Protein AF-A0ABD0ZBN2-F1 (afdb_monomer_lite)

Secondary structure (DSSP, 8-state):
-HHHHHHHHHHHHHHHHHHHHHHHHHHHHHHHHHHHHHHHHHHHHHHHHHHHHHHHHHHHHHHHHHHHHHHHHHHHHHHHHHHHHHHHHHHHHHHHHHHHHHSS---HHHHHHIIIIIHHHHHHHHHHTPPPP--GGGS-PPP--GGG-------TTTSS-----SS---------------PPPPPPPP------------------------

Radius of gyration: 44.16 Å; chains: 1; bounding box: 78×54×154 Å

Organism: NCBI:txid228776

InterPro domains:
  IPR012436 Protein of unknown function DUF1633 [PF07794] (14-168)

Structure (mmCIF, N/CA/C/O backbone):
data_AF-A0ABD0ZBN2-F1
#
_entry.id   AF-A0ABD0ZBN2-F1
#
loop_
_atom_site.group_PDB
_atom_site.id
_atom_site.type_symbol
_atom_site.label_atom_id
_atom_site.label_alt_id
_atom_site.label_comp_id
_atom_site.label_asym_id
_atom_site.label_entity_id
_atom_site.label_seq_id
_atom_site.pdbx_PDB_ins_code
_atom_site.Cartn_x
_atom_site.Cartn_y
_atom_site.Cartn_z
_atom_site.occupancy
_atom_site.B_iso_or_equiv
_atom_site.auth_seq_id
_atom_site.auth_comp_id
_atom_site.auth_asym_id
_atom_site.auth_atom_id
_atom_site.pdbx_PDB_model_num
ATOM 1 N N . MET A 1 1 ? 42.851 -1.253 -84.405 1.00 60.88 1 MET A N 1
ATOM 2 C CA . MET A 1 1 ? 43.355 -0.480 -83.240 1.00 60.88 1 MET A CA 1
ATOM 3 C C . MET A 1 1 ? 42.311 0.414 -82.547 1.00 60.88 1 MET A C 1
ATOM 5 O O . MET A 1 1 ? 42.467 0.644 -81.357 1.00 60.88 1 MET A O 1
ATOM 9 N N . GLY A 1 2 ? 41.266 0.934 -83.216 1.00 80.88 2 GLY A N 1
ATOM 10 C CA . GLY A 1 2 ? 40.330 1.906 -82.604 1.00 80.88 2 GLY A CA 1
ATOM 11 C C . GLY A 1 2 ? 39.151 1.345 -81.785 1.00 80.88 2 GLY A C 1
ATOM 12 O O . GLY A 1 2 ? 38.586 2.073 -80.976 1.00 80.88 2 GLY A O 1
ATOM 13 N N . ILE A 1 3 ? 38.769 0.077 -81.977 1.00 85.25 3 ILE A N 1
ATOM 14 C CA . ILE A 1 3 ? 37.626 -0.545 -81.274 1.00 85.25 3 ILE A CA 1
ATOM 15 C C . ILE A 1 3 ? 38.037 -1.011 -79.870 1.00 85.25 3 ILE A C 1
ATOM 17 O O . ILE A 1 3 ? 37.414 -0.607 -78.895 1.00 85.25 3 ILE A O 1
ATOM 21 N N . LEU A 1 4 ? 39.158 -1.737 -79.751 1.00 86.88 4 LEU A N 1
ATOM 22 C CA . LEU A 1 4 ? 39.712 -2.144 -78.450 1.00 86.88 4 LEU A CA 1
ATOM 23 C C . LEU A 1 4 ? 39.987 -0.955 -77.515 1.00 86.88 4 LEU A C 1
ATOM 25 O O . LEU A 1 4 ? 39.821 -1.072 -76.306 1.00 86.88 4 LEU A O 1
ATOM 29 N N . LYS A 1 5 ? 40.411 0.197 -78.056 1.00 88.00 5 LYS A N 1
ATOM 30 C CA . LYS A 1 5 ? 40.665 1.403 -77.251 1.00 88.00 5 LYS A CA 1
ATOM 31 C C . LYS A 1 5 ? 39.387 1.971 -76.628 1.00 88.00 5 LYS A C 1
ATOM 33 O O . LYS A 1 5 ? 39.438 2.403 -75.485 1.00 88.00 5 LYS A O 1
ATOM 38 N N . ARG A 1 6 ? 38.267 1.946 -77.362 1.00 89.12 6 ARG A N 1
ATOM 39 C CA . ARG A 1 6 ? 36.956 2.393 -76.864 1.00 89.12 6 ARG A CA 1
ATOM 40 C C . ARG A 1 6 ? 36.408 1.441 -75.807 1.00 89.12 6 ARG A C 1
ATOM 42 O O . ARG A 1 6 ? 36.158 1.880 -74.699 1.00 89.12 6 ARG A O 1
ATOM 49 N N . GLN A 1 7 ? 36.400 0.138 -76.088 1.00 90.25 7 GLN A N 1
ATOM 50 C CA . GLN A 1 7 ? 35.973 -0.875 -75.112 1.00 90.25 7 GLN A CA 1
ATOM 51 C C . GLN A 1 7 ? 36.781 -0.817 -73.810 1.00 90.25 7 GLN A C 1
ATOM 53 O O . GLN A 1 7 ? 36.226 -0.938 -72.723 1.00 90.25 7 GLN A O 1
ATOM 58 N N . LYS A 1 8 ? 38.098 -0.592 -73.903 1.00 92.56 8 LYS A N 1
ATOM 59 C CA . LYS A 1 8 ? 38.939 -0.404 -72.719 1.00 92.56 8 LYS A CA 1
ATOM 60 C C . LYS A 1 8 ? 38.535 0.841 -71.925 1.00 92.56 8 LYS A C 1
ATOM 62 O O . LYS A 1 8 ? 38.530 0.763 -70.705 1.00 92.56 8 LYS A O 1
ATOM 67 N N . ALA A 1 9 ? 38.219 1.947 -72.604 1.00 91.31 9 ALA A N 1
ATOM 68 C CA . ALA A 1 9 ? 37.789 3.194 -71.974 1.00 91.31 9 ALA A CA 1
ATOM 69 C C . ALA A 1 9 ? 36.444 3.028 -71.246 1.00 91.31 9 ALA A C 1
ATOM 71 O O . ALA A 1 9 ? 36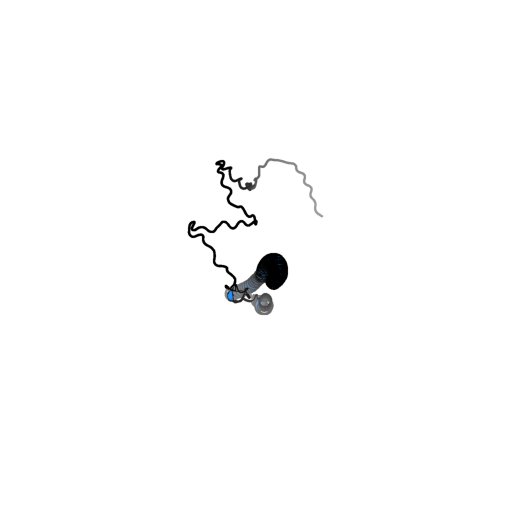.339 3.424 -70.084 1.00 91.31 9 ALA A O 1
ATOM 72 N N . ASP A 1 10 ? 35.479 2.369 -71.890 1.00 92.69 10 ASP A N 1
ATOM 73 C CA . ASP A 1 10 ? 34.151 2.094 -71.333 1.00 92.69 10 ASP A CA 1
ATOM 74 C C . ASP A 1 10 ? 34.250 1.224 -70.070 1.00 92.69 10 ASP A C 1
ATOM 76 O O . ASP A 1 10 ? 33.737 1.600 -69.018 1.00 92.69 10 ASP A O 1
ATOM 80 N N . LEU A 1 11 ? 35.024 0.131 -70.123 1.00 92.75 11 LEU A N 1
ATOM 81 C CA . LEU A 1 11 ? 35.277 -0.729 -68.960 1.00 92.75 11 LEU A CA 1
ATOM 82 C C . LEU A 1 11 ? 35.959 0.022 -67.807 1.00 92.75 11 LEU A C 1
ATOM 84 O O . LEU A 1 11 ? 35.661 -0.233 -66.642 1.00 92.75 11 LEU A O 1
ATOM 88 N N . THR A 1 12 ? 36.875 0.954 -68.093 1.00 93.62 12 THR A N 1
ATOM 89 C CA . THR A 1 12 ? 37.464 1.795 -67.036 1.00 93.62 12 THR A CA 1
ATOM 90 C C . THR A 1 12 ? 36.458 2.754 -66.411 1.00 93.62 12 THR A C 1
ATOM 92 O O . THR A 1 12 ? 36.512 2.940 -65.198 1.00 93.62 12 THR A O 1
ATOM 95 N N . MET A 1 13 ? 35.553 3.349 -67.193 1.00 93.56 13 MET A N 1
ATOM 96 C CA . MET A 1 13 ? 34.507 4.219 -66.644 1.00 93.56 13 MET A CA 1
ATOM 97 C C . MET A 1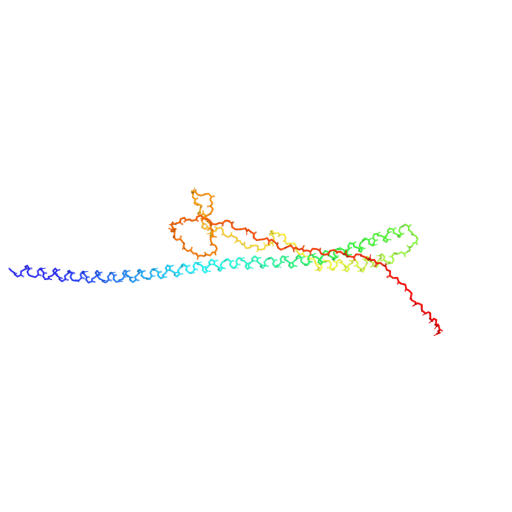 13 ? 33.511 3.432 -65.794 1.00 93.56 13 MET A C 1
ATOM 99 O O . MET A 1 13 ? 33.192 3.852 -64.684 1.00 93.56 13 MET A O 1
ATOM 103 N N . GLU A 1 14 ? 33.067 2.270 -66.270 1.00 94.19 14 GLU A N 1
ATOM 104 C CA . GLU A 1 14 ? 32.157 1.398 -65.525 1.00 94.19 14 GLU A CA 1
ATOM 105 C C . GLU A 1 14 ? 32.794 0.920 -64.215 1.00 94.19 14 GLU A C 1
ATOM 107 O O . GLU A 1 14 ? 32.181 0.994 -63.147 1.00 94.19 14 GLU A O 1
ATOM 112 N N . ARG A 1 15 ? 34.076 0.539 -64.262 1.00 94.56 15 ARG A N 1
ATOM 113 C CA . ARG A 1 15 ? 34.848 0.219 -63.063 1.00 94.56 15 ARG A CA 1
ATOM 114 C C . ARG A 1 15 ? 34.876 1.395 -62.083 1.00 94.56 15 ARG A C 1
ATOM 116 O O . ARG A 1 15 ? 34.562 1.192 -60.916 1.00 94.56 15 ARG A O 1
ATOM 123 N N . GLN A 1 16 ? 35.189 2.610 -62.531 1.00 94.75 16 GLN A N 1
ATOM 124 C CA . GLN A 1 16 ? 35.222 3.797 -61.662 1.00 94.75 16 GLN A CA 1
ATOM 125 C C . GLN A 1 16 ? 33.860 4.104 -61.028 1.00 94.75 16 GLN A C 1
ATOM 127 O O . GLN A 1 16 ? 33.797 4.443 -59.846 1.00 94.75 16 GLN A O 1
ATOM 132 N N . LEU A 1 17 ? 32.774 3.956 -61.789 1.00 95.62 17 LEU A N 1
ATOM 133 C CA . LEU A 1 17 ? 31.416 4.155 -61.290 1.00 95.62 17 LEU A CA 1
ATOM 134 C C . LEU A 1 17 ? 31.057 3.111 -60.224 1.00 95.62 17 LEU A C 1
ATOM 136 O O . LEU A 1 17 ? 30.564 3.465 -59.153 1.00 95.62 17 LEU A O 1
ATOM 140 N N . SER A 1 18 ? 31.353 1.836 -60.487 1.00 93.94 18 SER A N 1
ATOM 141 C CA . SER A 1 18 ? 31.102 0.750 -59.533 1.00 93.94 18 SER A CA 1
ATOM 142 C C . SER A 1 18 ? 31.938 0.901 -58.256 1.00 93.94 18 SER A C 1
ATOM 144 O O . SER A 1 18 ? 31.411 0.757 -57.156 1.00 93.94 18 SER A O 1
ATOM 146 N N . GLU A 1 19 ? 33.210 1.294 -58.374 1.00 95.19 19 GLU A N 1
ATOM 147 C CA . GLU A 1 19 ? 34.080 1.607 -57.237 1.00 95.19 19 GLU A CA 1
ATOM 148 C C . GLU A 1 19 ? 33.546 2.797 -56.424 1.00 95.19 19 GLU A C 1
ATOM 150 O O . GLU A 1 19 ? 33.610 2.778 -55.195 1.00 95.19 19 GLU A O 1
ATOM 155 N N . GLY A 1 20 ? 32.990 3.818 -57.086 1.00 95.81 20 GLY A N 1
ATOM 156 C CA . GLY A 1 20 ? 32.317 4.939 -56.429 1.00 95.81 20 GLY A CA 1
ATOM 157 C C . GLY A 1 20 ? 31.099 4.489 -55.622 1.00 95.81 20 GLY A C 1
ATOM 158 O O . GLY A 1 20 ? 30.989 4.825 -54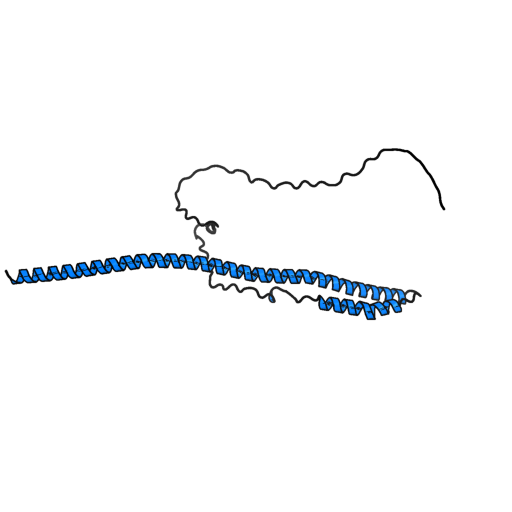.443 1.00 95.81 20 GLY A O 1
ATOM 159 N N . ARG A 1 21 ? 30.240 3.651 -56.215 1.00 95.88 21 ARG A N 1
ATOM 160 C CA . ARG A 1 21 ? 29.056 3.107 -55.535 1.00 95.88 21 ARG A CA 1
ATOM 161 C C . ARG A 1 21 ? 29.421 2.214 -54.350 1.00 95.88 21 ARG A C 1
ATOM 163 O O . ARG A 1 21 ? 28.778 2.287 -53.309 1.00 95.88 21 ARG A O 1
ATOM 170 N N . VAL A 1 22 ? 30.473 1.403 -54.475 1.00 96.81 22 VAL A N 1
ATOM 171 C CA . VAL A 1 22 ? 30.985 0.587 -53.363 1.00 96.81 22 VAL A CA 1
ATOM 172 C C . VAL A 1 22 ? 31.494 1.471 -52.224 1.00 96.81 22 VAL A C 1
ATOM 174 O O . VAL A 1 22 ? 31.206 1.184 -51.067 1.00 96.81 22 VAL A O 1
ATOM 177 N N . LYS A 1 23 ? 32.210 2.564 -52.520 1.00 96.62 23 LYS A N 1
ATOM 178 C CA . LYS A 1 23 ? 32.665 3.513 -51.488 1.00 96.62 23 LYS A CA 1
ATOM 179 C C . LYS A 1 23 ? 31.498 4.171 -50.752 1.00 96.62 23 LYS A C 1
ATOM 181 O O . LYS A 1 23 ? 31.563 4.280 -49.533 1.00 96.62 23 LYS A O 1
ATOM 186 N N . GLU A 1 24 ? 30.451 4.561 -51.475 1.00 97.31 24 GLU A N 1
ATOM 187 C CA . GLU A 1 24 ? 29.232 5.151 -50.905 1.00 97.31 24 GLU A CA 1
ATOM 188 C C . GLU A 1 24 ? 28.497 4.166 -49.979 1.00 97.31 24 GLU A C 1
ATOM 190 O O . GLU A 1 24 ? 28.197 4.493 -48.832 1.00 97.31 24 GLU A O 1
ATOM 195 N N . LEU A 1 25 ? 28.293 2.923 -50.430 1.00 97.44 25 LEU A N 1
ATOM 196 C CA . LEU A 1 25 ? 27.683 1.878 -49.603 1.00 97.44 25 LEU A CA 1
ATOM 197 C C . LEU A 1 25 ? 28.533 1.562 -48.366 1.00 97.44 25 LEU A C 1
ATOM 199 O O . LEU A 1 25 ? 27.996 1.344 -47.287 1.00 97.44 25 LEU A O 1
ATOM 203 N N . LEU A 1 26 ? 29.865 1.572 -48.487 1.00 96.94 26 LEU A N 1
ATOM 204 C CA . LEU A 1 26 ? 30.755 1.381 -47.341 1.00 96.94 26 LEU A CA 1
ATOM 205 C C . LEU A 1 26 ? 30.660 2.528 -46.326 1.00 96.94 26 LEU A C 1
ATOM 207 O O . LEU A 1 26 ? 30.769 2.266 -45.129 1.00 96.94 26 LEU A O 1
ATOM 211 N N . SER A 1 27 ? 30.469 3.779 -46.765 1.00 97.12 27 SER A N 1
ATOM 212 C CA . SER A 1 27 ? 30.194 4.883 -45.835 1.00 97.12 27 SER A CA 1
ATOM 213 C C . SER A 1 27 ? 28.844 4.720 -45.145 1.00 97.12 27 SER A C 1
ATOM 215 O O . SER A 1 27 ? 28.787 4.839 -43.926 1.00 97.12 27 SER A O 1
ATOM 217 N N . GLU A 1 28 ? 27.794 4.361 -45.885 1.00 97.81 28 GLU A N 1
ATOM 218 C CA . GLU A 1 28 ? 26.456 4.161 -45.322 1.00 97.81 28 GLU A CA 1
ATOM 219 C C . GLU A 1 28 ? 26.435 3.018 -44.299 1.00 97.81 28 GLU A C 1
ATOM 221 O O . GLU A 1 28 ? 25.903 3.174 -43.203 1.00 97.81 28 GLU A O 1
ATOM 226 N N . VAL A 1 29 ? 27.095 1.893 -44.599 1.00 98.00 29 VAL A N 1
ATOM 227 C CA . VAL A 1 29 ? 27.237 0.776 -43.653 1.00 98.00 29 VAL A CA 1
ATOM 228 C C . VAL A 1 29 ? 27.949 1.223 -42.378 1.00 98.00 29 VAL A C 1
ATOM 230 O O . VAL A 1 29 ? 27.499 0.879 -41.292 1.00 98.00 29 VAL A O 1
ATOM 233 N N . ARG A 1 30 ? 29.024 2.019 -42.474 1.00 97.38 30 ARG A N 1
ATOM 234 C CA . ARG A 1 30 ? 29.711 2.542 -41.279 1.00 97.38 30 ARG A CA 1
ATOM 235 C C . ARG A 1 30 ? 28.813 3.455 -40.454 1.00 97.38 30 ARG A C 1
ATOM 237 O O . ARG A 1 30 ? 28.804 3.336 -39.235 1.00 97.38 30 ARG A O 1
ATOM 244 N N . GLU A 1 31 ? 28.060 4.343 -41.097 1.00 97.81 31 GLU A N 1
ATOM 245 C CA . GLU A 1 31 ? 27.113 5.214 -40.397 1.00 97.81 31 GLU A CA 1
ATOM 246 C C . GLU A 1 31 ? 26.008 4.416 -39.701 1.00 97.81 31 GLU A C 1
ATOM 248 O O . GLU A 1 31 ? 25.651 4.719 -38.565 1.00 97.81 31 GLU A O 1
ATOM 253 N N . LEU A 1 32 ? 25.476 3.382 -40.359 1.00 97.75 32 LEU A N 1
ATOM 254 C CA . LEU A 1 32 ? 24.472 2.499 -39.770 1.00 97.75 32 LEU A CA 1
ATOM 255 C C . LEU A 1 32 ? 25.032 1.676 -38.610 1.00 97.75 32 LEU A C 1
ATOM 257 O O . LEU A 1 32 ? 24.326 1.498 -37.625 1.00 97.75 32 LEU A O 1
ATOM 261 N N . MET A 1 33 ? 26.282 1.214 -38.698 1.00 96.81 33 MET A N 1
ATOM 262 C CA . MET A 1 33 ? 26.947 0.529 -37.585 1.00 96.81 33 MET A CA 1
ATOM 263 C C . MET A 1 33 ? 27.039 1.440 -36.359 1.00 96.81 33 MET A C 1
ATOM 265 O O . MET A 1 33 ? 26.595 1.044 -35.290 1.00 96.81 33 MET A O 1
ATOM 269 N N . ILE A 1 34 ? 27.503 2.683 -36.532 1.00 97.44 34 ILE A N 1
ATOM 270 C CA . ILE A 1 34 ? 27.591 3.657 -35.432 1.00 97.44 34 ILE A CA 1
ATOM 271 C C . ILE A 1 34 ? 26.209 3.912 -34.815 1.00 97.44 34 ILE A C 1
ATOM 273 O O . ILE A 1 34 ? 26.055 3.854 -33.600 1.00 97.44 34 ILE A O 1
ATOM 277 N N . LYS A 1 35 ? 25.182 4.135 -35.646 1.00 97.44 35 LYS A N 1
ATOM 278 C CA . LYS A 1 35 ? 23.807 4.343 -35.161 1.00 97.44 35 LYS A CA 1
ATOM 279 C C . LYS A 1 35 ? 23.249 3.122 -34.435 1.00 97.44 35 LYS A C 1
ATOM 281 O O . LYS A 1 35 ? 22.479 3.282 -33.494 1.00 97.44 35 LYS A O 1
ATOM 286 N N . ASN A 1 36 ? 23.581 1.912 -34.887 1.00 97.19 36 ASN A N 1
ATOM 287 C CA . ASN A 1 36 ? 23.140 0.698 -34.212 1.00 97.19 36 ASN A CA 1
ATOM 288 C C . ASN A 1 36 ? 23.798 0.569 -32.834 1.00 97.19 36 ASN A C 1
ATOM 290 O O . ASN A 1 36 ? 23.096 0.305 -31.864 1.00 97.19 36 ASN A O 1
ATOM 294 N N . ASP A 1 37 ? 25.101 0.838 -32.732 1.00 96.56 37 ASP A N 1
ATOM 295 C CA . ASP A 1 37 ? 25.822 0.816 -31.455 1.00 96.56 37 ASP A CA 1
ATOM 296 C C . ASP A 1 37 ? 25.236 1.842 -30.463 1.00 96.56 37 ASP A C 1
ATOM 298 O O . ASP A 1 37 ? 25.020 1.534 -29.288 1.00 96.56 37 ASP A O 1
ATOM 302 N N . GLU A 1 38 ? 24.905 3.049 -30.940 1.00 96.44 38 GLU A N 1
ATOM 303 C CA . GLU A 1 38 ? 24.218 4.079 -30.148 1.00 96.44 38 GLU A CA 1
ATOM 304 C C . GLU A 1 38 ? 22.832 3.611 -29.673 1.00 96.44 38 GLU A C 1
ATOM 306 O O . GLU A 1 38 ? 22.508 3.725 -28.490 1.00 96.44 38 GLU A O 1
ATOM 311 N N . LEU A 1 39 ? 22.022 3.028 -30.565 1.00 96.81 39 LEU A N 1
ATOM 312 C CA . LEU A 1 39 ? 20.691 2.516 -30.225 1.00 96.81 39 LEU A CA 1
ATOM 313 C C . LEU A 1 39 ? 20.739 1.348 -29.234 1.00 96.81 39 LEU A C 1
ATOM 315 O O . LEU A 1 39 ? 19.880 1.251 -28.355 1.00 96.81 39 LEU A O 1
ATOM 319 N N . GLU A 1 40 ? 21.717 0.454 -29.363 1.00 95.38 40 GLU A N 1
ATOM 320 C CA . GLU A 1 40 ? 21.919 -0.650 -28.426 1.00 95.38 40 GLU A CA 1
ATOM 321 C C . GLU A 1 40 ? 22.305 -0.132 -27.034 1.00 95.38 40 GLU A C 1
ATOM 323 O O . GLU A 1 40 ? 21.748 -0.596 -26.030 1.00 95.38 40 GLU A O 1
ATOM 328 N N . ALA A 1 41 ? 23.177 0.879 -26.963 1.00 94.44 41 ALA A N 1
ATOM 329 C CA . ALA A 1 41 ? 23.532 1.539 -25.711 1.00 94.44 41 ALA A CA 1
ATOM 330 C C . ALA A 1 41 ? 22.318 2.233 -25.064 1.00 94.44 41 ALA A C 1
ATOM 332 O O . ALA A 1 41 ? 22.039 2.022 -23.878 1.00 94.44 41 ALA A O 1
ATOM 333 N N . ASP A 1 42 ? 21.544 2.993 -25.842 1.00 95.31 42 ASP A N 1
ATOM 334 C CA . ASP A 1 42 ? 20.337 3.677 -25.369 1.00 95.31 42 ASP A CA 1
ATOM 335 C C . ASP A 1 42 ? 19.280 2.691 -24.868 1.00 95.31 42 ASP A C 1
ATOM 337 O O . ASP A 1 42 ? 18.681 2.887 -23.803 1.00 95.31 42 ASP A O 1
ATOM 341 N N . LYS A 1 43 ? 19.078 1.587 -25.595 1.00 95.75 43 LYS A N 1
ATOM 342 C CA . LYS A 1 43 ? 18.173 0.512 -25.186 1.00 95.75 43 LYS A CA 1
ATOM 343 C C . LYS A 1 43 ? 18.607 -0.093 -23.853 1.00 95.75 43 LYS A C 1
ATOM 345 O O . LYS A 1 43 ? 17.771 -0.238 -22.961 1.00 95.75 43 LYS A O 1
ATOM 350 N N . ALA A 1 44 ? 19.892 -0.397 -23.679 1.00 92.31 44 ALA A N 1
ATOM 351 C CA . ALA A 1 44 ? 20.406 -0.946 -22.426 1.00 92.31 44 ALA A CA 1
ATOM 352 C C . ALA A 1 44 ? 20.187 0.016 -21.242 1.00 92.31 44 ALA A C 1
ATOM 354 O O . ALA A 1 44 ? 19.794 -0.405 -20.149 1.00 92.31 44 ALA A O 1
ATOM 355 N N . VAL A 1 45 ? 20.383 1.322 -21.450 1.00 94.69 45 VAL A N 1
ATOM 356 C CA . VAL A 1 45 ? 20.109 2.350 -20.432 1.00 94.69 45 VAL A CA 1
ATOM 357 C C . VAL A 1 45 ? 18.614 2.427 -20.112 1.00 94.69 45 VAL A C 1
ATOM 359 O O . VAL A 1 45 ? 18.236 2.462 -18.934 1.00 94.69 45 VAL A O 1
ATOM 362 N N . ALA A 1 46 ? 17.757 2.425 -21.133 1.00 94.38 46 ALA A N 1
ATOM 363 C CA . ALA A 1 46 ? 16.308 2.456 -20.970 1.00 94.38 46 ALA A CA 1
ATOM 364 C C . ALA A 1 46 ? 15.794 1.227 -20.204 1.00 94.38 46 ALA A C 1
ATOM 366 O O . ALA A 1 46 ? 14.991 1.377 -19.282 1.00 94.38 46 ALA A O 1
ATOM 367 N N . GLU A 1 47 ? 16.308 0.033 -20.507 1.00 93.50 47 GLU A N 1
ATOM 368 C CA . GLU A 1 47 ? 15.979 -1.207 -19.796 1.00 93.50 47 GLU A CA 1
ATOM 369 C C . GLU A 1 47 ? 16.380 -1.138 -18.317 1.00 93.50 47 GLU A C 1
ATOM 371 O O . GLU A 1 47 ? 15.558 -1.413 -17.438 1.00 93.50 47 GLU A O 1
ATOM 376 N N . ARG A 1 48 ? 17.609 -0.694 -18.011 1.00 94.25 48 ARG A N 1
ATOM 377 C CA . ARG A 1 48 ? 18.069 -0.517 -16.620 1.00 94.25 48 ARG A CA 1
ATOM 378 C C . ARG A 1 48 ? 17.196 0.480 -15.862 1.00 94.25 48 ARG A C 1
ATOM 380 O O . ARG A 1 48 ? 16.848 0.248 -14.701 1.00 94.25 48 ARG A O 1
ATOM 387 N N . ARG A 1 49 ? 16.825 1.592 -16.501 1.00 94.19 49 ARG A N 1
ATOM 388 C CA . ARG A 1 49 ? 15.944 2.601 -15.902 1.00 94.19 49 ARG A CA 1
ATOM 389 C C . ARG A 1 49 ? 14.542 2.046 -15.662 1.00 94.19 49 ARG A C 1
ATOM 391 O O . ARG A 1 49 ? 14.004 2.254 -14.576 1.00 94.19 49 ARG A O 1
ATOM 398 N N . GLY A 1 50 ? 13.987 1.321 -16.631 1.00 93.19 50 GLY A N 1
ATOM 399 C CA . GLY A 1 50 ? 12.689 0.657 -16.520 1.00 93.19 50 GLY A CA 1
ATOM 400 C C . GLY A 1 50 ? 12.658 -0.355 -15.376 1.00 93.19 50 GLY A C 1
ATOM 401 O O . GLY A 1 50 ? 11.748 -0.317 -14.553 1.00 93.19 50 GLY A O 1
ATOM 402 N N . ALA A 1 51 ? 13.697 -1.184 -15.243 1.00 91.12 51 ALA A N 1
ATOM 403 C CA . ALA A 1 51 ? 13.811 -2.151 -14.152 1.00 91.12 51 ALA A CA 1
ATOM 404 C C . ALA A 1 51 ? 13.878 -1.475 -12.771 1.00 91.12 51 ALA A C 1
ATOM 406 O O . ALA A 1 51 ? 13.194 -1.893 -11.834 1.00 91.12 51 ALA A O 1
ATOM 407 N N . ARG A 1 52 ? 14.668 -0.399 -12.636 1.00 94.25 52 ARG A N 1
ATOM 408 C CA . ARG A 1 52 ? 14.757 0.374 -11.383 1.00 94.25 52 ARG A CA 1
ATOM 409 C C . ARG A 1 52 ? 13.429 1.043 -11.031 1.00 94.25 52 ARG A C 1
ATOM 411 O O . ARG A 1 52 ? 13.039 1.008 -9.867 1.00 94.25 52 ARG A O 1
ATOM 418 N N . ALA A 1 53 ? 12.744 1.620 -12.018 1.00 92.62 53 ALA A N 1
ATOM 419 C CA . ALA A 1 53 ? 11.429 2.226 -11.831 1.00 92.62 53 ALA A CA 1
ATOM 420 C C . ALA A 1 53 ? 10.395 1.180 -11.398 1.00 92.62 53 ALA A C 1
ATOM 422 O O . ALA A 1 53 ? 9.790 1.342 -10.347 1.00 92.62 53 ALA A O 1
ATOM 423 N N . GLY A 1 54 ? 10.292 0.052 -12.107 1.00 90.88 54 GLY A N 1
ATOM 424 C CA . GLY A 1 54 ? 9.361 -1.021 -11.748 1.00 90.88 54 GLY A CA 1
ATOM 425 C C . GLY A 1 54 ? 9.612 -1.593 -10.348 1.00 90.88 54 GLY A C 1
ATOM 426 O O . GLY A 1 54 ? 8.669 -1.814 -9.590 1.00 90.88 54 GLY A O 1
ATOM 427 N N . LYS A 1 55 ? 10.882 -1.768 -9.952 1.00 91.75 55 LYS A N 1
ATOM 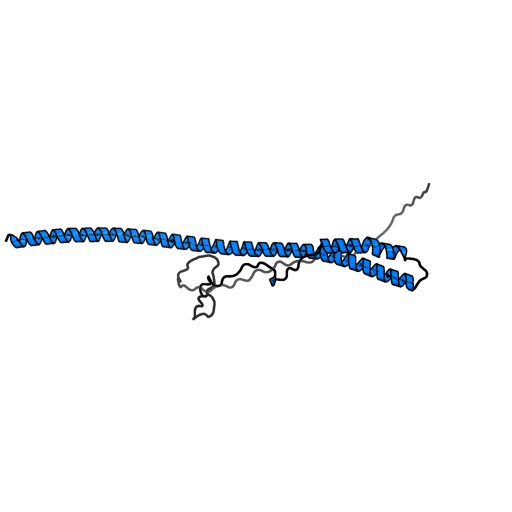428 C CA . LYS A 1 55 ? 11.233 -2.197 -8.587 1.00 91.75 55 LYS A CA 1
ATOM 429 C C . LYS A 1 55 ? 10.807 -1.170 -7.539 1.00 91.75 55 LYS A C 1
ATOM 431 O O . LYS A 1 55 ? 10.314 -1.553 -6.479 1.00 91.75 55 LYS A O 1
ATOM 436 N N . LYS A 1 56 ? 11.004 0.119 -7.827 1.00 93.62 56 LYS A N 1
ATOM 437 C CA . LYS A 1 56 ? 10.580 1.205 -6.944 1.00 93.62 56 LYS A CA 1
ATOM 438 C C . LYS A 1 56 ? 9.057 1.243 -6.812 1.00 93.62 56 LYS A C 1
ATOM 440 O O . LYS A 1 56 ? 8.573 1.240 -5.690 1.00 93.62 56 LYS A O 1
ATOM 445 N N . ASP A 1 57 ? 8.325 1.191 -7.919 1.00 92.69 57 ASP A N 1
ATOM 446 C CA . ASP A 1 57 ? 6.859 1.237 -7.924 1.00 92.69 57 ASP A CA 1
ATOM 447 C C . ASP A 1 57 ? 6.262 0.061 -7.139 1.00 92.69 57 ASP A C 1
ATOM 449 O O . ASP A 1 57 ? 5.342 0.233 -6.338 1.00 92.69 57 ASP A O 1
ATOM 453 N N . MET A 1 58 ? 6.831 -1.138 -7.306 1.00 92.06 58 MET A N 1
ATOM 454 C CA . MET A 1 58 ? 6.448 -2.306 -6.515 1.00 92.06 58 MET A CA 1
ATOM 455 C C . MET A 1 58 ? 6.724 -2.100 -5.023 1.00 92.06 58 MET A C 1
ATOM 457 O O . MET A 1 58 ? 5.863 -2.400 -4.193 1.00 92.06 58 MET A O 1
ATOM 461 N N . TRP A 1 59 ? 7.905 -1.587 -4.670 1.00 93.38 59 TRP A N 1
ATOM 462 C CA . TRP A 1 59 ? 8.247 -1.298 -3.279 1.00 93.38 59 TRP A CA 1
ATOM 463 C C . TRP A 1 59 ? 7.305 -0.251 -2.674 1.00 93.38 59 TRP A C 1
ATOM 465 O O . TRP A 1 59 ? 6.785 -0.472 -1.584 1.00 93.38 59 TRP A O 1
ATOM 475 N N . ASP A 1 60 ? 7.019 0.834 -3.395 1.00 95.25 60 ASP A N 1
ATOM 476 C CA . ASP A 1 60 ? 6.109 1.898 -2.964 1.00 95.25 60 ASP A CA 1
ATOM 477 C C . ASP A 1 60 ? 4.691 1.346 -2.729 1.00 95.25 60 ASP A C 1
ATOM 479 O O . ASP A 1 60 ? 4.058 1.651 -1.711 1.00 95.25 60 ASP A O 1
ATOM 483 N N . ALA A 1 61 ? 4.209 0.469 -3.616 1.00 93.19 61 ALA A N 1
ATOM 484 C CA . ALA A 1 61 ? 2.902 -0.169 -3.484 1.00 93.19 61 ALA A CA 1
ATOM 485 C C . ALA A 1 61 ? 2.821 -1.084 -2.249 1.00 93.19 61 ALA A C 1
ATOM 487 O O . ALA A 1 61 ? 1.895 -0.957 -1.442 1.00 93.19 61 ALA A O 1
ATOM 488 N N . PHE A 1 62 ? 3.808 -1.965 -2.046 1.00 94.12 62 PHE A N 1
ATOM 489 C CA . PHE A 1 62 ? 3.862 -2.814 -0.850 1.00 94.12 62 PHE A CA 1
ATOM 490 C C . PHE A 1 62 ? 4.020 -1.994 0.432 1.00 94.12 62 PHE A C 1
ATOM 492 O O . PHE A 1 62 ? 3.321 -2.244 1.415 1.00 94.12 62 PHE A O 1
ATOM 499 N N . ASN A 1 63 ? 4.893 -0.987 0.427 1.00 95.75 63 ASN A N 1
ATOM 500 C CA . ASN A 1 63 ? 5.123 -0.126 1.580 1.00 95.75 63 ASN A CA 1
ATOM 501 C C . ASN A 1 63 ? 3.848 0.640 1.972 1.00 95.75 63 ASN A C 1
ATOM 503 O O . ASN A 1 63 ? 3.510 0.718 3.153 1.00 95.75 63 ASN A O 1
ATOM 507 N N . SER A 1 64 ? 3.075 1.123 0.994 1.00 95.31 64 SER A N 1
ATOM 508 C CA . SER A 1 64 ? 1.766 1.741 1.243 1.00 95.31 64 SER A CA 1
ATOM 509 C C . SER A 1 64 ? 0.808 0.798 1.982 1.00 95.31 64 SER A C 1
ATOM 511 O O . SER A 1 64 ? 0.135 1.203 2.933 1.00 95.31 64 SER A O 1
ATOM 513 N N . ILE A 1 65 ? 0.766 -0.479 1.591 1.00 93.88 65 ILE A N 1
ATOM 514 C CA . ILE A 1 65 ? -0.074 -1.490 2.248 1.00 93.88 65 ILE A CA 1
ATOM 515 C C . ILE A 1 65 ? 0.410 -1.751 3.672 1.00 93.88 65 ILE A C 1
ATOM 517 O O . ILE A 1 65 ? -0.407 -1.772 4.592 1.00 93.88 65 ILE A O 1
ATOM 521 N N . LEU A 1 66 ? 1.721 -1.893 3.876 1.00 94.19 66 LEU A N 1
ATOM 522 C CA . LEU A 1 66 ? 2.299 -2.096 5.205 1.00 94.19 66 LEU A CA 1
ATOM 523 C C . LEU A 1 66 ? 1.962 -0.942 6.154 1.00 94.19 66 LEU A C 1
ATOM 525 O O . LEU A 1 66 ? 1.575 -1.187 7.296 1.00 94.19 66 LEU A O 1
ATOM 529 N N . LEU A 1 67 ? 2.024 0.305 5.679 1.00 95.25 67 LEU A N 1
ATOM 530 C CA . LEU A 1 67 ? 1.630 1.475 6.466 1.00 95.25 67 LEU A CA 1
ATOM 531 C C . LEU A 1 67 ? 0.142 1.441 6.845 1.00 95.25 67 LEU A C 1
ATOM 533 O O . LEU A 1 67 ? -0.197 1.680 8.003 1.00 95.25 67 LEU A O 1
ATOM 537 N N . LYS A 1 68 ? -0.746 1.074 5.911 1.00 92.56 68 LYS A N 1
ATOM 538 C CA . LYS A 1 68 ? -2.185 0.910 6.196 1.00 92.56 68 LYS A CA 1
ATOM 539 C C . LYS A 1 68 ? -2.449 -0.202 7.215 1.00 92.56 68 LYS A C 1
ATOM 541 O O . LYS A 1 68 ? -3.311 -0.055 8.079 1.00 92.56 68 LYS A O 1
ATOM 546 N N . VAL A 1 69 ? -1.733 -1.322 7.116 1.00 93.94 69 VAL A N 1
ATOM 547 C CA . VAL A 1 69 ? -1.850 -2.438 8.067 1.00 93.94 69 VAL A CA 1
ATOM 548 C C . VAL A 1 69 ? -1.359 -2.015 9.449 1.00 93.94 69 VAL A C 1
ATOM 550 O O . VAL A 1 69 ? -2.034 -2.294 10.438 1.00 93.94 69 VAL A O 1
ATOM 553 N N . LYS A 1 70 ? -0.236 -1.294 9.522 1.00 94.50 70 LYS A N 1
ATOM 554 C CA . LYS A 1 70 ? 0.292 -0.747 10.775 1.00 94.50 70 LYS A CA 1
ATOM 555 C C . LYS A 1 70 ? -0.724 0.170 11.463 1.00 94.50 70 LYS A C 1
ATOM 557 O O . LYS A 1 70 ? -1.039 -0.047 12.628 1.00 94.50 70 LYS A O 1
ATOM 562 N N . ASP A 1 71 ? -1.290 1.122 10.730 1.00 94.25 71 ASP A N 1
ATOM 563 C CA . ASP A 1 71 ? -2.314 2.051 11.226 1.00 94.25 71 ASP A CA 1
ATOM 564 C C . ASP A 1 71 ? -3.571 1.310 11.732 1.00 94.25 71 ASP A C 1
ATOM 566 O O . ASP A 1 71 ? -4.080 1.570 12.824 1.00 94.25 71 ASP A O 1
ATOM 570 N N . LYS A 1 72 ? -4.037 0.285 11.004 1.00 94.06 72 LYS A N 1
ATOM 571 C CA . LYS A 1 72 ? -5.125 -0.586 11.486 1.00 94.06 72 LYS A CA 1
ATOM 572 C C . LYS A 1 72 ? -4.751 -1.358 12.753 1.00 94.06 72 LYS A C 1
ATOM 574 O O . LYS A 1 72 ? -5.611 -1.545 13.611 1.00 94.06 72 LYS A O 1
ATOM 579 N N . PHE A 1 73 ? -3.506 -1.814 12.879 1.00 94.25 73 PHE A N 1
ATOM 580 C CA . PHE A 1 73 ? -3.035 -2.529 14.065 1.00 94.25 73 PHE A CA 1
ATOM 581 C C . PHE A 1 73 ? -2.991 -1.618 15.296 1.00 94.25 73 PHE A C 1
ATOM 583 O O . PHE A 1 73 ? -3.373 -2.038 16.386 1.00 94.25 73 PHE A O 1
ATOM 590 N N . GLU A 1 74 ? -2.589 -0.361 15.123 1.00 94.81 74 GLU A N 1
ATOM 591 C CA . GLU A 1 74 ? -2.633 0.649 16.182 1.00 94.81 74 GLU A CA 1
ATOM 592 C C . GLU A 1 74 ? -4.076 0.907 16.635 1.00 94.81 74 GLU A C 1
ATOM 594 O O . GLU A 1 74 ? -4.377 0.721 17.814 1.00 94.81 74 GLU A O 1
ATOM 599 N N . ARG A 1 75 ? -5.011 1.155 15.707 1.00 94.81 75 ARG A N 1
ATOM 600 C CA . ARG A 1 75 ? -6.444 1.279 16.047 1.00 94.81 75 ARG A CA 1
ATOM 601 C C . ARG A 1 75 ? -7.023 0.018 16.690 1.00 94.81 75 ARG A C 1
ATOM 603 O O . ARG A 1 75 ? -7.918 0.092 17.529 1.00 94.81 75 ARG A O 1
ATOM 610 N N . LYS A 1 76 ? -6.521 -1.170 16.333 1.00 95.25 76 LYS A N 1
ATOM 611 C CA . LYS A 1 76 ? -6.990 -2.432 16.922 1.00 95.25 76 LYS A CA 1
ATOM 612 C C . LYS A 1 76 ? -6.681 -2.505 18.418 1.00 95.25 76 LYS A C 1
ATOM 614 O O . LYS A 1 76 ? -7.457 -3.120 19.148 1.00 95.25 76 LYS A O 1
ATOM 619 N N . LYS A 1 77 ? -5.600 -1.866 18.877 1.00 95.12 77 LYS A N 1
ATOM 620 C CA . LYS A 1 77 ? -5.298 -1.739 20.310 1.00 95.12 77 LYS A CA 1
ATOM 621 C C . LYS A 1 77 ? -6.365 -0.906 21.015 1.00 95.12 77 LYS A C 1
ATOM 623 O O . LYS A 1 77 ? -6.873 -1.335 22.041 1.00 95.12 77 LYS A O 1
ATOM 628 N N . GLU A 1 78 ? -6.777 0.212 20.423 1.00 95.88 78 GLU A N 1
ATOM 629 C CA . GLU A 1 78 ? -7.851 1.054 20.969 1.00 95.88 78 GLU A CA 1
ATOM 630 C C . GLU A 1 78 ? -9.192 0.313 21.018 1.00 95.88 78 GLU A C 1
ATOM 632 O O . GLU A 1 78 ? -9.899 0.378 22.023 1.00 95.88 78 GLU A O 1
ATOM 637 N N . MET A 1 79 ? -9.522 -0.444 19.963 1.00 96.12 79 MET A N 1
ATOM 638 C CA . MET A 1 79 ? -10.691 -1.330 19.948 1.00 96.12 79 MET A CA 1
ATOM 639 C C . MET A 1 79 ? -10.625 -2.364 21.080 1.00 96.12 79 MET A C 1
ATOM 641 O O . MET A 1 79 ? -11.640 -2.655 21.708 1.00 96.12 79 MET A O 1
ATOM 645 N N . ALA A 1 80 ? -9.447 -2.945 21.329 1.00 96.19 80 ALA A N 1
ATOM 646 C CA . ALA A 1 80 ? -9.256 -3.914 22.401 1.00 96.19 80 ALA A CA 1
ATOM 647 C C . ALA A 1 80 ? -9.463 -3.270 23.779 1.00 96.19 80 ALA A C 1
ATOM 649 O O . ALA A 1 80 ? -10.183 -3.839 24.591 1.00 96.19 80 ALA A O 1
ATOM 650 N N . SER A 1 81 ? -8.926 -2.069 24.013 1.00 97.00 81 SER A N 1
ATOM 651 C CA . SER A 1 81 ? -9.170 -1.306 25.244 1.00 97.00 81 SER A CA 1
ATOM 652 C C . SER A 1 81 ? -10.653 -0.989 25.447 1.00 97.00 81 SER A C 1
ATOM 654 O O . SER A 1 81 ? -11.178 -1.217 26.530 1.00 97.00 81 SER A O 1
ATOM 656 N N . ALA A 1 82 ? -11.362 -0.546 24.403 1.00 96.81 82 ALA A N 1
ATOM 657 C CA . ALA A 1 82 ? -12.805 -0.302 24.489 1.00 96.81 82 ALA A CA 1
ATOM 658 C C . ALA A 1 82 ? -13.599 -1.591 24.756 1.00 96.81 82 ALA A C 1
ATOM 660 O O . ALA A 1 82 ? -14.575 -1.592 25.499 1.00 96.81 82 ALA A O 1
ATOM 661 N N . LYS A 1 83 ? -13.160 -2.719 24.183 1.00 97.50 83 LYS A N 1
ATOM 662 C CA . LYS A 1 83 ? -13.767 -4.025 24.452 1.00 97.50 83 LYS A CA 1
ATOM 663 C C . LYS A 1 83 ? -13.568 -4.449 25.907 1.00 97.50 83 LYS A C 1
ATOM 665 O O . LYS A 1 83 ? -14.495 -5.002 26.487 1.00 97.50 83 LYS A O 1
ATOM 670 N N . ILE A 1 84 ? -12.388 -4.198 26.474 1.00 97.75 84 ILE A N 1
ATOM 671 C CA . ILE A 1 84 ? -12.101 -4.461 27.889 1.00 97.75 84 ILE A CA 1
ATOM 672 C C . ILE A 1 84 ? -13.037 -3.631 28.771 1.00 97.75 84 ILE A C 1
ATOM 674 O O . ILE A 1 84 ? -13.688 -4.211 29.627 1.00 97.75 84 ILE A O 1
ATOM 678 N N . ALA A 1 85 ? -13.211 -2.335 28.492 1.00 97.00 85 ALA A N 1
ATOM 679 C CA . ALA A 1 85 ? -14.129 -1.484 29.255 1.00 97.00 85 ALA A CA 1
ATOM 680 C C . ALA A 1 85 ? -15.572 -2.030 29.267 1.00 97.00 85 ALA A C 1
ATOM 682 O O . ALA A 1 85 ? -16.199 -2.118 30.318 1.00 97.00 85 ALA A O 1
ATOM 683 N N . VAL A 1 86 ? -16.087 -2.488 28.118 1.00 97.88 86 VAL A N 1
ATOM 684 C CA . VAL A 1 86 ? -17.409 -3.143 28.051 1.00 97.88 86 VAL A CA 1
ATOM 685 C C . VAL A 1 86 ? -17.453 -4.416 28.904 1.00 97.88 86 VAL A C 1
ATOM 687 O O . VAL A 1 86 ? -18.442 -4.674 29.584 1.00 97.88 86 VAL A O 1
ATOM 690 N N . GLN A 1 87 ? -16.393 -5.227 28.871 1.00 98.12 87 GLN A N 1
ATOM 691 C CA . GLN A 1 87 ? -16.312 -6.452 29.669 1.00 98.12 87 GLN A CA 1
ATOM 692 C C . GLN A 1 87 ? -16.229 -6.166 31.172 1.00 98.12 87 GLN A C 1
ATOM 694 O O . GLN A 1 87 ? -16.824 -6.902 31.951 1.00 98.12 87 GLN A O 1
ATOM 699 N N . GLU A 1 88 ? -15.528 -5.109 31.575 1.00 97.94 88 GLU A N 1
ATOM 700 C CA . GLU A 1 88 ? -15.434 -4.668 32.968 1.00 97.94 88 GLU A CA 1
ATOM 701 C C . GLU A 1 88 ? -16.792 -4.205 33.495 1.00 97.94 88 GLU A C 1
ATOM 703 O O . GLU A 1 88 ? -17.217 -4.661 34.554 1.00 97.94 88 GLU A O 1
ATOM 708 N N . ILE A 1 89 ? -17.515 -3.369 32.741 1.00 97.50 89 ILE A N 1
ATOM 709 C CA . ILE A 1 89 ? -18.852 -2.923 33.153 1.00 97.50 89 ILE A CA 1
ATOM 710 C C . ILE A 1 89 ? -19.810 -4.120 33.234 1.00 97.50 89 ILE A C 1
ATOM 712 O O . ILE A 1 89 ? -20.548 -4.235 34.210 1.00 97.50 89 ILE A O 1
ATOM 716 N N . GLN A 1 90 ? -19.760 -5.051 32.275 1.00 97.62 90 GLN A N 1
ATOM 717 C CA . GLN A 1 90 ? -20.564 -6.275 32.340 1.00 97.62 90 GLN A CA 1
ATOM 718 C C . GLN A 1 90 ? -20.234 -7.110 33.586 1.00 97.62 90 GLN A C 1
ATOM 720 O O . GLN A 1 90 ? -21.143 -7.517 34.302 1.00 97.62 90 GLN A O 1
ATOM 725 N N . ALA A 1 91 ? -18.950 -7.321 33.886 1.00 97.88 91 ALA A N 1
ATOM 726 C CA . ALA A 1 91 ? -18.535 -8.054 35.080 1.00 97.88 91 ALA A CA 1
ATOM 727 C C . ALA A 1 91 ? -18.978 -7.352 36.377 1.00 97.88 91 ALA A C 1
ATOM 729 O O . ALA A 1 91 ? -19.354 -8.018 37.341 1.00 97.88 91 ALA A O 1
ATOM 730 N N . ASN A 1 92 ? -18.980 -6.015 36.397 1.00 97.50 92 ASN A N 1
ATOM 731 C CA . ASN A 1 92 ? -19.493 -5.233 37.521 1.00 97.50 92 ASN A CA 1
ATOM 732 C C . ASN A 1 92 ? -21.010 -5.394 37.676 1.00 97.50 92 ASN A C 1
ATOM 734 O O . ASN A 1 92 ? -21.487 -5.559 38.796 1.00 97.50 92 ASN A O 1
ATOM 738 N N . VAL A 1 93 ? -21.770 -5.389 36.576 1.00 96.31 93 VAL A N 1
ATOM 739 C CA . VAL A 1 93 ? -23.219 -5.654 36.592 1.00 96.31 93 VAL A CA 1
ATOM 740 C C . VAL A 1 93 ? -23.505 -7.049 37.149 1.00 96.31 93 VAL A C 1
ATOM 742 O O . VAL A 1 93 ? -24.324 -7.173 38.061 1.00 96.31 93 VAL A O 1
ATOM 745 N N . ASP A 1 94 ? -22.789 -8.069 36.669 1.00 96.31 94 ASP A N 1
ATOM 746 C CA . ASP A 1 94 ? -22.942 -9.456 37.122 1.00 96.31 94 ASP A CA 1
ATOM 747 C C . ASP A 1 94 ? -22.620 -9.591 38.625 1.00 96.31 94 ASP A C 1
ATOM 749 O O . ASP A 1 94 ? -23.349 -10.242 39.376 1.00 96.31 94 ASP A O 1
ATOM 753 N N . LEU A 1 95 ? -21.561 -8.920 39.098 1.00 95.88 95 LEU A N 1
ATOM 754 C CA . LEU A 1 95 ? -21.190 -8.894 40.515 1.00 95.88 95 LEU A CA 1
ATOM 755 C C . LEU A 1 95 ? -22.250 -8.200 41.379 1.00 95.88 95 LEU A C 1
ATOM 757 O O . LEU A 1 95 ? -22.585 -8.691 42.458 1.00 95.88 95 LEU A O 1
ATOM 761 N N . LEU A 1 96 ? -22.768 -7.051 40.936 1.00 95.38 96 LEU A N 1
ATOM 762 C CA . LEU A 1 96 ? -23.813 -6.328 41.660 1.00 95.38 96 LEU A CA 1
ATOM 763 C C . LEU A 1 96 ? -25.094 -7.156 41.746 1.00 95.38 96 LEU A C 1
ATOM 765 O O . LEU A 1 96 ? -25.726 -7.180 42.800 1.00 95.38 96 LEU A O 1
ATOM 769 N N . GLU A 1 97 ? -25.454 -7.863 40.677 1.00 93.81 97 GLU A N 1
ATOM 770 C CA . GLU A 1 97 ? -26.575 -8.802 40.680 1.00 93.81 97 GLU A CA 1
ATOM 771 C C . GLU A 1 97 ? -26.379 -9.907 41.725 1.00 93.81 97 GLU A C 1
ATOM 773 O O . GLU A 1 97 ? -27.257 -10.132 42.561 1.00 93.81 97 GLU A O 1
ATOM 778 N N . ASP A 1 98 ? -25.193 -10.517 41.767 1.00 94.19 98 ASP A N 1
ATOM 779 C CA . ASP A 1 98 ? -24.841 -11.524 42.769 1.00 94.19 98 ASP A CA 1
ATOM 780 C C . ASP A 1 98 ? -24.922 -10.981 44.209 1.00 94.19 98 ASP A C 1
ATOM 782 O O . ASP A 1 98 ? -25.420 -11.664 45.109 1.00 94.19 98 ASP A O 1
ATOM 786 N N . ILE A 1 99 ? -24.459 -9.749 44.450 1.00 94.31 99 ILE A N 1
ATOM 787 C CA . ILE A 1 99 ? -24.509 -9.112 45.775 1.00 94.31 99 ILE A CA 1
ATOM 788 C C . ILE A 1 99 ? -25.954 -8.826 46.189 1.00 94.31 99 ILE A C 1
ATOM 790 O O . ILE A 1 99 ? -26.321 -9.128 47.327 1.00 94.31 99 ILE A O 1
ATOM 794 N N . ILE A 1 100 ? -26.774 -8.278 45.290 1.00 92.88 100 ILE A N 1
ATOM 795 C CA . ILE A 1 100 ? -28.189 -7.971 45.554 1.00 92.88 100 ILE A CA 1
ATOM 796 C C . ILE A 1 100 ? -28.961 -9.253 45.885 1.00 92.88 100 ILE A C 1
ATOM 798 O O . ILE A 1 100 ? -29.787 -9.261 46.793 1.00 92.88 100 ILE A O 1
ATOM 802 N N . VAL A 1 101 ? -28.677 -10.357 45.188 1.00 92.06 101 VAL A N 1
ATOM 803 C CA . VAL A 1 101 ? -29.341 -11.645 45.439 1.00 92.06 101 VAL A CA 1
ATOM 804 C C . VAL A 1 101 ? -28.913 -12.258 46.778 1.00 92.06 101 VAL A C 1
ATOM 806 O O . VAL A 1 101 ? -29.725 -12.889 47.457 1.00 92.06 101 VAL A O 1
ATOM 809 N N . ARG A 1 102 ? -27.642 -12.108 47.169 1.00 92.50 102 ARG A N 1
ATOM 810 C CA . ARG A 1 102 ? -27.063 -12.804 48.335 1.00 92.50 102 ARG A CA 1
ATOM 811 C C . ARG A 1 102 ? -27.059 -11.985 49.626 1.00 92.50 102 ARG A C 1
ATOM 813 O O . ARG A 1 102 ? -26.817 -12.552 50.690 1.00 92.50 102 ARG A O 1
ATOM 820 N N . THR A 1 103 ? -27.284 -10.675 49.562 1.00 88.25 103 THR A N 1
ATOM 821 C CA . THR A 1 103 ? -27.185 -9.764 50.713 1.00 88.25 103 THR A CA 1
ATOM 822 C C . THR A 1 103 ? -28.408 -8.851 50.825 1.00 88.25 103 THR A C 1
ATOM 824 O O . THR A 1 103 ? -29.207 -8.747 49.906 1.00 88.25 103 THR A O 1
ATOM 827 N N . VAL A 1 104 ? -28.570 -8.172 51.966 1.00 84.00 104 VAL A N 1
ATOM 828 C CA . VAL A 1 104 ? -29.677 -7.217 52.205 1.00 84.00 104 VAL A CA 1
ATOM 829 C C . VAL A 1 104 ? -29.352 -5.814 51.648 1.00 84.00 104 VAL A C 1
ATOM 831 O O . VAL A 1 104 ? -30.102 -4.865 51.862 1.00 84.00 104 VAL A O 1
ATOM 834 N N . VAL A 1 105 ? -28.213 -5.642 50.965 1.00 87.06 105 VAL A N 1
ATOM 835 C CA . VAL A 1 105 ? -27.772 -4.337 50.453 1.00 87.06 105 VAL A CA 1
ATOM 836 C C . VAL A 1 105 ? -28.512 -4.006 49.157 1.00 87.06 105 VAL A C 1
ATOM 838 O O . VAL A 1 105 ? -28.437 -4.755 48.185 1.00 87.06 105 VAL A O 1
ATOM 841 N N . ASP A 1 106 ? -29.185 -2.855 49.123 1.00 87.94 106 ASP A N 1
ATOM 842 C CA . ASP A 1 106 ? -29.808 -2.336 47.904 1.00 87.94 106 ASP A CA 1
ATOM 843 C C . ASP A 1 106 ? -28.776 -1.592 47.042 1.00 87.94 106 ASP A C 1
ATOM 845 O O . ASP A 1 106 ? -28.414 -0.446 47.313 1.00 87.94 106 ASP A O 1
ATOM 849 N N . LEU A 1 107 ? -28.300 -2.270 45.997 1.00 93.19 107 LEU A N 1
ATOM 850 C CA . LEU A 1 107 ? -27.448 -1.707 44.943 1.00 93.19 107 LEU A CA 1
ATOM 851 C C . LEU A 1 107 ? -28.176 -1.650 43.591 1.00 93.19 107 LEU A C 1
ATOM 853 O O . LEU A 1 107 ? -27.542 -1.459 42.552 1.00 93.19 107 LEU A O 1
ATOM 857 N N . ALA A 1 108 ? -29.507 -1.797 43.575 1.00 91.88 108 ALA A N 1
ATOM 858 C CA . ALA A 1 108 ? -30.278 -1.865 42.334 1.00 91.88 108 ALA A CA 1
ATOM 859 C C . ALA A 1 108 ? -30.155 -0.577 41.510 1.00 91.88 108 ALA A C 1
ATOM 861 O O . ALA A 1 108 ? -30.102 -0.623 40.283 1.00 91.88 108 ALA A O 1
ATOM 862 N N . LYS A 1 109 ? -30.051 0.573 42.187 1.00 93.38 109 LYS A N 1
ATOM 863 C CA . LYS A 1 109 ? -29.828 1.869 41.538 1.00 93.38 109 LYS A CA 1
ATOM 864 C C . LYS A 1 109 ? -28.484 1.931 40.807 1.00 93.38 109 LYS A C 1
ATOM 866 O O . LYS A 1 109 ? -28.436 2.456 39.700 1.00 93.38 109 LYS A O 1
ATOM 871 N N . GLU A 1 110 ? -27.422 1.409 41.416 1.00 93.38 110 GLU A N 1
ATOM 872 C CA . GLU A 1 110 ? -26.084 1.407 40.814 1.00 93.38 110 GLU A CA 1
ATOM 873 C C . GLU A 1 110 ? -26.038 0.468 39.608 1.00 93.38 110 GLU A C 1
ATOM 875 O O . GLU A 1 110 ? -25.634 0.869 38.521 1.00 93.38 110 GLU A O 1
ATOM 880 N N . ARG A 1 111 ? -26.583 -0.746 39.760 1.00 95.38 111 ARG A N 1
ATOM 881 C CA . ARG A 1 111 ? -26.742 -1.702 38.655 1.00 95.38 111 ARG A CA 1
ATOM 882 C C . ARG A 1 111 ? -27.519 -1.078 37.490 1.00 95.38 111 ARG A C 1
ATOM 884 O O . ARG A 1 111 ? -27.077 -1.152 36.348 1.00 95.38 111 ARG A O 1
ATOM 891 N N . ALA A 1 112 ? -28.637 -0.408 37.778 1.00 94.44 112 ALA A N 1
ATOM 892 C CA . ALA A 1 112 ? -29.443 0.265 36.761 1.00 94.44 112 ALA A CA 1
ATOM 893 C C . ALA A 1 112 ? -28.699 1.425 36.077 1.00 94.44 112 ALA A C 1
ATOM 895 O O . ALA A 1 112 ? -28.899 1.647 34.882 1.00 94.44 112 ALA A O 1
ATOM 896 N N . ASN A 1 113 ? -27.843 2.155 36.805 1.00 95.19 113 ASN A N 1
ATOM 897 C CA . ASN A 1 113 ? -26.992 3.201 36.236 1.00 95.19 113 ASN A CA 1
ATOM 898 C C . ASN A 1 113 ? -25.974 2.616 35.244 1.00 95.19 113 ASN A C 1
ATOM 900 O O . ASN A 1 113 ? -25.891 3.102 34.115 1.00 95.19 113 ASN A O 1
ATOM 904 N N . LEU A 1 114 ? -25.275 1.540 35.622 1.00 96.12 114 LEU A N 1
ATOM 905 C CA . LEU A 1 114 ? -24.335 0.853 34.730 1.00 96.12 114 LEU A CA 1
ATOM 906 C C . LEU A 1 114 ? -25.032 0.331 33.467 1.00 96.12 114 LEU A C 1
ATOM 908 O O . LEU A 1 114 ? -24.545 0.549 32.362 1.00 96.12 114 LEU A O 1
ATOM 912 N N . GLU A 1 115 ? -26.199 -0.303 33.609 1.00 95.69 115 GLU A N 1
ATOM 913 C CA . GLU A 1 115 ? -26.958 -0.854 32.477 1.00 95.69 115 GLU A CA 1
ATOM 914 C C . GLU A 1 115 ? -27.529 0.230 31.549 1.00 95.69 115 GLU A C 1
ATOM 916 O O . GLU A 1 115 ? -27.548 0.052 30.331 1.00 95.69 115 GLU A O 1
ATOM 921 N N . SER A 1 116 ? -28.011 1.346 32.105 1.00 95.31 116 SER A N 1
ATOM 922 C CA . SER A 1 116 ? -28.759 2.352 31.335 1.00 95.31 116 SER A CA 1
ATOM 923 C C . SER A 1 116 ? -27.891 3.479 30.782 1.00 95.31 116 SER A C 1
ATOM 925 O O . SER A 1 116 ? -28.268 4.082 29.778 1.00 95.31 116 SER A O 1
ATOM 927 N N . ASN A 1 117 ? -26.750 3.769 31.415 1.00 94.62 117 ASN A N 1
ATOM 928 C CA . ASN A 1 117 ? -25.892 4.897 31.051 1.00 94.62 117 ASN A CA 1
ATOM 929 C C . ASN A 1 117 ? -24.520 4.425 30.553 1.00 94.62 117 ASN A C 1
ATOM 931 O O . ASN A 1 117 ? -24.172 4.670 29.398 1.00 94.62 117 ASN A O 1
ATOM 935 N N . GLU A 1 118 ? -23.767 3.704 31.386 1.00 95.81 118 GLU A N 1
ATOM 936 C CA . GLU A 1 118 ? -22.354 3.404 31.109 1.00 95.81 118 GLU A CA 1
ATOM 937 C C . GLU A 1 118 ? -22.172 2.301 30.055 1.00 95.81 118 GLU A C 1
ATOM 939 O O . GLU A 1 118 ? -21.366 2.446 29.135 1.00 95.81 118 GLU A O 1
ATOM 944 N N . MET A 1 119 ? -22.966 1.225 30.117 1.00 97.19 119 MET A N 1
ATOM 945 C CA . MET A 1 119 ? -22.927 0.132 29.136 1.00 97.19 119 MET A CA 1
ATOM 946 C C . MET A 1 119 ? -23.203 0.616 27.701 1.00 97.19 119 MET A C 1
ATOM 948 O O . MET A 1 119 ? -22.404 0.316 26.807 1.00 97.19 119 MET A O 1
ATOM 952 N N . PRO A 1 120 ? -24.288 1.369 27.421 1.00 97.06 120 PRO A N 1
ATOM 953 C CA . PRO A 1 120 ? -24.547 1.888 26.080 1.00 97.06 120 PRO A CA 1
ATOM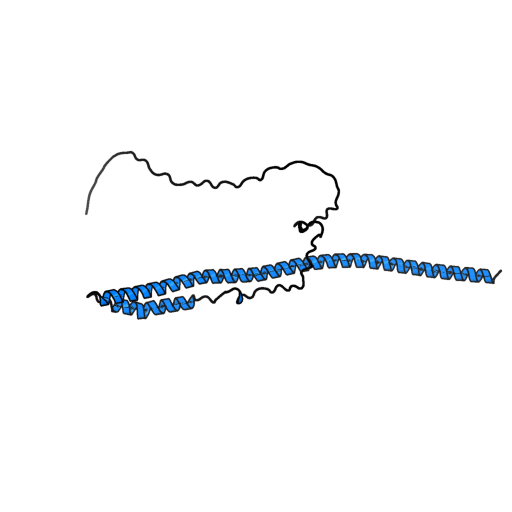 954 C C . PRO A 1 120 ? -23.449 2.826 25.574 1.00 97.06 120 PRO A C 1
ATOM 956 O O . PRO A 1 120 ? -23.127 2.802 24.382 1.00 97.06 120 PRO A O 1
ATOM 959 N N . GLU A 1 121 ? -22.866 3.641 26.455 1.00 96.50 121 GLU A N 1
ATOM 960 C CA . GLU A 1 121 ? -21.777 4.552 26.102 1.00 96.50 121 GLU A CA 1
ATOM 961 C C . GLU A 1 121 ? -20.505 3.784 25.717 1.00 96.50 121 GLU A C 1
ATOM 963 O O . GLU A 1 121 ? -19.958 4.011 24.634 1.00 96.50 121 GLU A O 1
ATOM 968 N N . ALA A 1 122 ? -20.104 2.794 26.517 1.00 96.38 122 ALA A N 1
ATOM 969 C CA . ALA A 1 122 ? -18.955 1.940 26.222 1.00 96.38 122 ALA A CA 1
ATOM 970 C C . ALA A 1 122 ? -19.156 1.115 24.936 1.00 96.38 122 ALA A C 1
ATOM 972 O O . ALA A 1 122 ? -18.243 0.981 24.117 1.00 96.38 122 ALA A O 1
ATOM 973 N N . LEU A 1 123 ? -20.370 0.607 24.692 1.00 96.88 123 LEU A N 1
ATOM 974 C CA . LEU A 1 123 ? -20.715 -0.091 23.446 1.00 96.88 123 LEU A CA 1
ATOM 975 C C . LEU A 1 123 ? -20.655 0.836 22.228 1.00 96.88 123 LEU A C 1
ATOM 977 O O . LEU A 1 123 ? -20.209 0.430 21.149 1.00 96.88 123 LEU A O 1
ATOM 981 N N . LYS A 1 124 ? -21.090 2.090 22.378 1.00 96.81 124 LYS A N 1
ATOM 982 C CA . LYS A 1 124 ? -20.967 3.105 21.330 1.00 96.81 124 LYS A CA 1
ATOM 983 C C . LYS A 1 124 ? -19.498 3.392 21.032 1.00 96.81 124 LYS A C 1
ATOM 985 O O . LYS A 1 124 ? -19.122 3.422 19.862 1.00 96.81 124 LYS A O 1
ATOM 990 N N . GLU A 1 125 ? -18.670 3.554 22.057 1.00 96.00 125 GLU A N 1
ATOM 991 C CA . GLU A 1 125 ? -17.234 3.782 21.897 1.00 96.00 125 GLU A CA 1
ATOM 992 C C . GLU A 1 125 ? -16.533 2.592 21.221 1.00 96.00 125 GLU A C 1
ATOM 994 O O . GLU A 1 125 ? -15.754 2.783 20.284 1.00 96.00 125 GLU A O 1
ATOM 999 N N . LEU A 1 126 ? -16.867 1.360 21.618 1.00 96.75 126 LEU A N 1
ATOM 1000 C CA . LEU A 1 126 ? -16.373 0.139 20.980 1.00 96.75 126 LEU A CA 1
ATOM 1001 C C . LEU A 1 126 ? -16.726 0.092 19.488 1.00 96.75 126 LEU A C 1
ATOM 1003 O O . LEU A 1 126 ? -15.878 -0.259 18.667 1.00 96.75 126 LEU A O 1
ATOM 1007 N N . ASN A 1 127 ? -17.957 0.462 19.130 1.00 95.50 127 ASN A N 1
ATOM 1008 C CA . ASN A 1 127 ? -18.392 0.509 17.736 1.00 95.50 127 ASN A CA 1
ATOM 1009 C C . ASN A 1 127 ? -17.664 1.596 16.936 1.00 95.50 127 ASN A C 1
ATOM 1011 O O . ASN A 1 127 ? -17.280 1.350 15.796 1.00 95.50 127 ASN A O 1
ATOM 1015 N N . VAL A 1 128 ? -17.426 2.772 17.523 1.00 94.62 128 VAL A N 1
ATOM 1016 C CA . VAL A 1 128 ? -16.645 3.847 16.882 1.00 94.62 128 VAL A CA 1
ATOM 1017 C C . VAL A 1 128 ? -15.198 3.411 16.646 1.00 94.62 128 VAL A C 1
ATOM 1019 O O . VAL A 1 128 ? -14.632 3.694 15.592 1.00 94.62 128 VAL A O 1
ATOM 1022 N N . LYS A 1 129 ? -14.608 2.683 17.598 1.00 95.31 129 LYS A N 1
ATOM 1023 C CA . LYS A 1 129 ? -13.237 2.160 17.513 1.00 95.31 129 LYS A CA 1
ATOM 1024 C C . LYS A 1 129 ? -13.135 0.845 16.738 1.00 95.31 129 LYS A C 1
ATOM 1026 O O . LYS A 1 129 ? -12.045 0.285 16.625 1.00 95.31 129 LYS A O 1
ATOM 1031 N N . ALA A 1 130 ? -14.238 0.319 16.207 1.00 93.00 130 ALA A N 1
ATOM 1032 C CA . ALA A 1 130 ? -14.231 -0.950 15.500 1.00 93.00 130 ALA A CA 1
ATOM 1033 C C . ALA A 1 130 ? -13.346 -0.872 14.248 1.00 93.00 130 ALA A C 1
ATOM 1035 O O . ALA A 1 130 ? -13.510 -0.018 13.378 1.00 93.00 130 ALA A O 1
ATOM 1036 N N . VAL A 1 131 ? -12.405 -1.809 14.139 1.00 92.19 131 VAL A N 1
ATOM 1037 C CA . VAL A 1 131 ? -11.501 -1.897 12.989 1.00 92.19 131 VAL A CA 1
ATOM 1038 C C . VAL A 1 131 ? -11.994 -2.978 12.035 1.00 92.19 131 VAL A C 1
ATOM 1040 O O . VAL A 1 131 ? -12.247 -4.110 12.450 1.00 92.19 131 VAL A O 1
ATOM 1043 N N . SER A 1 132 ? -12.081 -2.641 10.745 1.00 89.25 132 SER A N 1
ATOM 1044 C CA . SER A 1 132 ? -12.364 -3.607 9.679 1.00 89.25 132 SER A CA 1
ATOM 1045 C C . SER A 1 132 ? -11.321 -4.723 9.647 1.00 89.25 132 SER A C 1
ATOM 1047 O O . SER A 1 132 ? -10.124 -4.475 9.792 1.00 89.25 132 SER A O 1
ATOM 1049 N N . ASP A 1 133 ? -11.773 -5.937 9.340 1.00 85.88 133 ASP A N 1
ATOM 1050 C CA . ASP A 1 133 ? -10.903 -7.081 9.070 1.00 85.88 133 ASP A CA 1
ATOM 1051 C C . ASP A 1 133 ? -9.859 -6.742 7.983 1.00 85.88 133 ASP A C 1
ATOM 1053 O O . ASP A 1 133 ? -10.179 -6.109 6.972 1.00 85.88 133 ASP A O 1
ATOM 1057 N N . PHE A 1 134 ? -8.602 -7.115 8.237 1.00 86.31 134 PHE A N 1
ATOM 1058 C CA . PHE A 1 134 ? -7.430 -6.870 7.386 1.00 86.31 134 PHE A CA 1
ATOM 1059 C C . PHE A 1 134 ? -6.655 -8.160 7.084 1.00 86.31 134 PHE A C 1
ATOM 1061 O O . PHE A 1 134 ? -5.464 -8.121 6.783 1.00 86.31 134 PHE A O 1
ATOM 1068 N N . SER A 1 135 ? -7.341 -9.303 7.155 1.00 86.94 135 SER A N 1
ATOM 1069 C CA . SER A 1 135 ? -6.839 -10.586 6.664 1.00 86.94 135 SER A CA 1
ATOM 1070 C C . SER A 1 135 ? -6.200 -10.446 5.278 1.00 86.94 135 SER A C 1
ATOM 1072 O O . SER A 1 135 ? -6.690 -9.692 4.438 1.00 86.94 135 SER A O 1
ATOM 1074 N N . ILE A 1 136 ? -5.133 -11.208 5.025 1.00 84.88 136 ILE A N 1
ATOM 1075 C CA . ILE A 1 136 ? -4.275 -11.083 3.830 1.00 84.88 136 ILE A CA 1
ATOM 1076 C C . ILE A 1 136 ? -5.087 -11.100 2.521 1.00 84.88 136 ILE A C 1
ATOM 1078 O O . ILE A 1 136 ? -4.834 -10.287 1.640 1.00 84.88 136 ILE A O 1
ATOM 1082 N N . GLY A 1 137 ? -6.121 -11.942 2.420 1.00 86.00 137 GLY A N 1
ATOM 1083 C CA . GLY A 1 137 ? -6.975 -12.029 1.225 1.00 86.00 137 GLY A CA 1
ATOM 1084 C C . GLY A 1 137 ? -7.855 -10.802 0.937 1.00 86.00 137 GLY A C 1
ATOM 1085 O O . GLY A 1 137 ? -8.470 -10.745 -0.120 1.00 86.00 137 GLY A O 1
ATOM 1086 N N . LYS A 1 138 ? -7.940 -9.834 1.859 1.00 87.94 138 LYS A N 1
ATOM 1087 C CA . LYS A 1 138 ? -8.657 -8.556 1.689 1.00 87.94 138 LYS A CA 1
ATOM 1088 C C . LYS A 1 138 ? -7.706 -7.376 1.469 1.00 87.94 138 LYS A C 1
ATOM 1090 O O . LYS A 1 138 ? -8.161 -6.236 1.420 1.00 87.94 138 LYS A O 1
ATOM 1095 N N . LEU A 1 139 ? -6.397 -7.628 1.426 1.00 88.12 139 LEU A N 1
ATOM 1096 C CA . LEU A 1 139 ? -5.402 -6.613 1.106 1.00 88.12 139 LEU A CA 1
ATOM 1097 C C . LEU A 1 139 ? -5.255 -6.516 -0.411 1.00 88.12 139 LEU A C 1
ATOM 1099 O O . LEU A 1 139 ? -5.154 -7.532 -1.096 1.00 88.12 139 LEU A O 1
ATOM 1103 N N . ASP A 1 140 ? -5.180 -5.289 -0.917 1.00 87.25 140 ASP A N 1
ATOM 1104 C CA . ASP A 1 140 ? -4.980 -4.999 -2.340 1.00 87.25 140 ASP A CA 1
ATOM 1105 C C . ASP A 1 140 ? -3.511 -5.221 -2.734 1.00 87.25 140 ASP A C 1
ATOM 1107 O O . ASP A 1 140 ? -2.781 -4.277 -3.035 1.00 87.25 140 ASP A O 1
ATOM 1111 N N . LEU A 1 141 ? -3.038 -6.466 -2.645 1.00 87.94 141 LEU A N 1
ATOM 1112 C CA . LEU A 1 141 ? -1.641 -6.802 -2.903 1.00 87.94 141 LEU A CA 1
ATOM 1113 C C . LEU A 1 141 ? -1.286 -6.574 -4.384 1.00 87.94 141 LEU A C 1
ATOM 1115 O O . LEU A 1 141 ? -2.056 -6.977 -5.263 1.00 87.94 141 LEU A O 1
ATOM 1119 N N . PRO A 1 142 ? -0.115 -5.979 -4.686 1.00 86.75 142 PRO A N 1
ATOM 1120 C CA . PRO A 1 142 ? 0.366 -5.852 -6.054 1.00 86.75 142 PRO A CA 1
ATOM 1121 C C . PRO A 1 142 ? 0.482 -7.237 -6.687 1.00 86.75 142 PRO A C 1
ATOM 1123 O O . PRO A 1 142 ? 1.071 -8.148 -6.099 1.00 86.75 142 PRO A O 1
ATOM 1126 N N . GLN A 1 143 ? -0.063 -7.403 -7.891 1.00 80.75 143 GLN A N 1
ATOM 1127 C CA . GLN A 1 143 ? 0.071 -8.663 -8.609 1.00 80.75 143 GLN A CA 1
ATOM 1128 C C . GLN A 1 143 ? 1.482 -8.790 -9.180 1.00 80.75 143 GLN A C 1
ATOM 1130 O O . GLN A 1 143 ? 1.960 -7.923 -9.912 1.00 80.75 143 GLN A O 1
ATOM 1135 N N . LEU A 1 144 ? 2.142 -9.897 -8.857 1.00 66.75 144 LEU A N 1
ATOM 1136 C CA . LEU A 1 144 ? 3.366 -10.315 -9.521 1.00 66.75 144 LEU A CA 1
ATOM 1137 C C . LEU A 1 144 ? 2.962 -10.962 -10.844 1.00 66.75 144 LEU A C 1
ATOM 1139 O O . LEU A 1 144 ? 2.505 -12.100 -10.869 1.00 66.75 144 LEU A O 1
ATOM 1143 N N . SER A 1 145 ? 3.083 -10.233 -11.950 1.00 60.91 145 SER A N 1
ATOM 1144 C CA . SER A 1 145 ? 2.951 -10.852 -13.264 1.00 60.91 145 SER A CA 1
ATOM 1145 C C . SER A 1 145 ? 4.199 -11.701 -13.521 1.00 60.91 145 SER A C 1
ATOM 1147 O O . SER A 1 145 ? 5.300 -11.158 -13.605 1.00 60.91 145 SER A O 1
ATOM 1149 N N . GLU A 1 146 ? 4.045 -13.014 -13.684 1.00 55.22 146 GLU A N 1
ATOM 1150 C CA . GLU A 1 146 ? 5.141 -13.969 -13.953 1.00 55.22 146 GLU A CA 1
ATOM 1151 C C . GLU A 1 146 ? 5.895 -13.708 -15.278 1.00 55.22 146 GLU A C 1
ATOM 1153 O O . GLU A 1 146 ? 6.900 -14.344 -15.577 1.00 55.22 146 GLU A O 1
ATOM 1158 N N . VAL A 1 147 ? 5.444 -12.739 -16.078 1.00 46.75 147 VAL A N 1
ATOM 1159 C CA . VAL A 1 147 ? 5.869 -12.496 -17.468 1.00 46.75 147 VAL A CA 1
ATOM 1160 C C . VAL A 1 147 ? 7.271 -11.870 -17.594 1.00 46.75 147 VAL A C 1
ATOM 1162 O O . VAL A 1 147 ? 7.762 -11.682 -18.701 1.00 46.75 147 VAL A O 1
ATOM 1165 N N . SER A 1 148 ? 7.950 -11.552 -16.489 1.00 52.19 148 SER A N 1
ATOM 1166 C CA . SER A 1 148 ? 9.280 -10.921 -16.525 1.00 52.19 148 SER A CA 1
ATOM 1167 C C . SER A 1 148 ? 10.294 -11.577 -15.586 1.00 52.19 148 SER A C 1
ATOM 1169 O O . SER A 1 148 ? 11.122 -10.898 -14.979 1.00 52.19 148 SER A O 1
ATOM 1171 N N . VAL A 1 149 ? 10.267 -12.904 -15.476 1.00 51.00 149 VAL A N 1
ATOM 1172 C CA . VAL A 1 149 ? 11.403 -13.658 -14.933 1.00 51.00 149 VAL A CA 1
ATOM 1173 C C . VAL A 1 149 ? 12.167 -14.233 -16.122 1.00 51.00 149 VAL A C 1
ATOM 1175 O O . VAL A 1 149 ? 11.730 -15.204 -16.736 1.00 51.00 149 VAL A O 1
ATOM 1178 N N . LYS A 1 150 ? 13.308 -13.627 -16.487 1.00 56.31 150 LYS A N 1
ATOM 1179 C CA . LYS A 1 150 ? 14.282 -14.335 -17.335 1.00 56.31 150 LYS A CA 1
ATOM 1180 C C . LYS A 1 150 ? 14.634 -15.632 -16.588 1.00 56.31 150 LYS A C 1
ATOM 1182 O O . LYS A 1 150 ? 14.910 -15.537 -15.390 1.00 56.31 150 LYS A O 1
ATOM 1187 N N . PRO A 1 151 ? 14.575 -16.815 -17.226 1.00 52.28 151 PRO A N 1
ATOM 1188 C CA . PRO A 1 151 ? 14.857 -18.071 -16.545 1.00 52.28 151 PRO A CA 1
ATOM 1189 C C . PRO A 1 151 ? 16.210 -17.984 -15.841 1.00 52.28 151 PRO A C 1
ATOM 1191 O O . PRO A 1 151 ? 17.186 -17.507 -16.423 1.00 52.28 151 PRO A O 1
ATOM 1194 N N . LEU A 1 152 ? 16.231 -18.401 -14.573 1.00 54.03 152 LEU A N 1
ATOM 1195 C CA . LEU A 1 152 ? 17.433 -18.466 -13.755 1.00 54.03 152 LEU A CA 1
ATOM 1196 C C . LEU A 1 152 ? 18.459 -19.328 -14.504 1.00 54.03 152 LEU A C 1
ATOM 1198 O O . LEU A 1 152 ? 18.252 -20.531 -14.660 1.00 54.03 152 LEU A O 1
ATOM 1202 N N . GLN A 1 153 ? 19.523 -18.710 -15.018 1.00 55.19 153 GLN A N 1
ATOM 1203 C CA . GLN A 1 153 ? 20.641 -19.445 -15.601 1.00 55.19 153 GLN A CA 1
ATOM 1204 C C . GLN A 1 153 ? 21.361 -20.138 -14.447 1.00 55.19 153 GLN A C 1
ATOM 1206 O O . GLN A 1 153 ? 22.079 -19.516 -13.671 1.00 55.19 153 GLN A O 1
ATOM 1211 N N . VAL A 1 154 ? 21.059 -21.421 -14.277 1.00 52.84 154 VAL A N 1
ATOM 1212 C CA . VAL A 1 154 ? 21.799 -22.315 -13.395 1.00 52.84 154 VAL A CA 1
ATOM 1213 C C . VAL A 1 154 ? 22.936 -22.875 -14.236 1.00 52.84 154 VAL A C 1
ATOM 1215 O O . VAL A 1 154 ? 22.678 -23.590 -15.205 1.00 52.84 154 VAL A O 1
ATOM 1218 N N . ASP A 1 155 ? 24.178 -22.536 -13.893 1.00 56.09 155 ASP A N 1
ATOM 1219 C CA . ASP A 1 155 ? 25.340 -23.175 -14.502 1.00 56.09 155 ASP A CA 1
ATOM 1220 C C . ASP A 1 155 ? 25.303 -24.668 -14.164 1.00 56.09 155 ASP A C 1
ATOM 1222 O O . ASP A 1 155 ? 25.370 -25.071 -12.997 1.00 56.09 155 ASP A O 1
ATOM 1226 N N . SER A 1 156 ? 25.159 -25.494 -15.204 1.00 59.22 156 SER A N 1
ATOM 1227 C CA . SER A 1 156 ? 24.960 -26.944 -15.085 1.00 59.22 156 SER A CA 1
ATOM 1228 C C . SER A 1 156 ? 26.125 -27.664 -14.395 1.00 59.22 156 SER A C 1
ATOM 1230 O O . SER A 1 156 ? 25.954 -28.800 -13.954 1.00 59.22 156 SER A O 1
ATOM 1232 N N . ASP A 1 157 ? 27.282 -27.011 -14.287 1.00 62.59 157 ASP A N 1
ATOM 1233 C CA . ASP A 1 157 ? 28.514 -27.602 -13.769 1.00 62.59 157 ASP A CA 1
ATOM 1234 C C . ASP A 1 157 ? 28.725 -27.346 -12.267 1.00 62.59 157 ASP A C 1
ATOM 1236 O O . ASP A 1 157 ? 29.451 -28.102 -11.622 1.00 62.59 157 ASP A O 1
ATOM 1240 N N . LEU A 1 158 ? 28.092 -26.316 -11.686 1.00 59.59 158 LEU A N 1
ATOM 1241 C CA . LEU A 1 158 ? 28.335 -25.915 -10.292 1.00 59.59 158 LEU A CA 1
ATOM 1242 C C . LEU A 1 158 ? 27.175 -26.210 -9.332 1.00 59.59 158 LEU A C 1
ATOM 1244 O O . LEU A 1 158 ? 27.409 -26.279 -8.129 1.00 59.59 158 LEU A O 1
ATOM 1248 N N . MET A 1 159 ? 25.938 -26.398 -9.818 1.00 50.84 159 MET A N 1
ATOM 1249 C CA . MET A 1 159 ? 24.730 -26.544 -8.971 1.00 50.84 159 MET A CA 1
ATOM 1250 C C . MET A 1 159 ? 24.568 -25.437 -7.901 1.00 50.84 159 MET A C 1
ATOM 1252 O O . MET A 1 159 ? 23.780 -25.566 -6.963 1.00 50.84 159 MET A O 1
ATOM 1256 N N . THR A 1 160 ? 25.279 -24.324 -8.052 1.00 51.03 160 THR A N 1
ATOM 1257 C CA . THR A 1 160 ? 25.176 -23.109 -7.250 1.00 51.03 160 THR A CA 1
ATOM 1258 C C . THR A 1 160 ? 24.900 -21.946 -8.183 1.00 51.03 160 THR A C 1
ATOM 1260 O O . THR A 1 160 ? 25.363 -21.914 -9.322 1.00 51.03 160 THR A O 1
ATOM 1263 N N . GLN A 1 161 ? 24.105 -20.989 -7.705 1.00 47.16 161 GLN A N 1
ATOM 1264 C CA . GLN A 1 161 ? 23.902 -19.740 -8.429 1.00 47.16 161 GLN A CA 1
ATOM 1265 C C . GLN A 1 161 ? 25.260 -19.039 -8.594 1.00 47.16 161 GLN A C 1
ATOM 1267 O O . GLN A 1 161 ? 26.023 -19.014 -7.620 1.00 47.16 161 GLN A O 1
ATOM 1272 N N . PRO A 1 162 ? 25.565 -18.447 -9.765 1.00 52.53 162 PRO A N 1
ATOM 1273 C CA . PRO A 1 162 ? 26.674 -17.510 -9.846 1.00 52.53 162 PRO A CA 1
ATOM 1274 C C . PRO A 1 162 ? 26.428 -16.426 -8.794 1.00 52.53 162 PRO A C 1
ATOM 1276 O O . PRO A 1 162 ? 25.312 -15.908 -8.680 1.00 52.53 162 PRO A O 1
ATOM 1279 N N . ALA A 1 163 ? 27.436 -16.150 -7.964 1.00 49.06 163 ALA A N 1
ATOM 1280 C CA . ALA A 1 163 ? 27.339 -15.128 -6.934 1.00 49.06 163 ALA A CA 1
ATOM 1281 C C . ALA A 1 163 ? 26.895 -13.822 -7.599 1.00 49.06 163 ALA A C 1
ATOM 1283 O O . ALA A 1 163 ? 27.591 -13.281 -8.456 1.00 49.06 163 ALA A O 1
ATOM 1284 N N . VAL A 1 164 ? 25.699 -13.354 -7.250 1.00 50.25 164 VAL A N 1
ATOM 1285 C CA . VAL A 1 164 ? 25.195 -12.075 -7.737 1.00 50.25 164 VAL A CA 1
ATOM 1286 C C . VAL A 1 164 ? 25.984 -11.008 -6.992 1.00 50.25 164 VAL A C 1
ATOM 1288 O O . VAL A 1 164 ? 25.662 -10.680 -5.849 1.00 50.25 164 VAL A O 1
ATOM 1291 N N . ASP A 1 165 ? 27.057 -10.521 -7.609 1.00 49.25 165 ASP A N 1
ATOM 1292 C CA . ASP A 1 165 ? 27.783 -9.369 -7.099 1.00 49.25 165 ASP A CA 1
ATOM 1293 C C . ASP A 1 165 ? 26.827 -8.167 -7.121 1.00 49.25 165 ASP A C 1
ATOM 1295 O O . ASP A 1 165 ? 26.279 -7.795 -8.163 1.00 49.25 165 ASP A O 1
ATOM 1299 N N . GLN A 1 166 ? 26.538 -7.601 -5.947 1.00 53.41 166 GLN A N 1
ATOM 1300 C CA . GLN A 1 166 ? 25.644 -6.444 -5.820 1.00 53.41 166 GLN A CA 1
ATOM 1301 C C . GLN A 1 166 ? 26.295 -5.152 -6.332 1.00 53.41 166 GLN A C 1
ATOM 1303 O O . GLN A 1 166 ? 25.629 -4.115 -6.387 1.00 53.41 166 GLN A O 1
ATOM 1308 N N . PHE A 1 167 ? 27.564 -5.209 -6.737 1.00 45.12 167 PHE A N 1
ATOM 1309 C CA . PHE A 1 167 ? 28.289 -4.107 -7.341 1.00 45.12 167 PHE A CA 1
ATOM 1310 C C . PHE A 1 167 ? 28.784 -4.534 -8.726 1.00 45.12 167 PHE A C 1
ATOM 1312 O O . PHE A 1 167 ? 29.628 -5.405 -8.866 1.00 45.12 167 PHE A O 1
ATOM 1319 N N . GLU A 1 168 ? 28.207 -3.936 -9.771 1.00 47.56 168 GLU A N 1
ATOM 1320 C CA . GLU A 1 168 ? 28.563 -4.195 -11.170 1.00 47.56 168 GLU A CA 1
ATOM 1321 C C . GLU A 1 168 ? 30.072 -3.967 -11.412 1.00 47.56 168 GLU A C 1
ATOM 1323 O O . GLU A 1 168 ? 30.534 -2.825 -11.425 1.00 47.56 168 GLU A O 1
ATOM 1328 N N . GLY A 1 169 ? 30.823 -5.045 -11.654 1.00 38.25 169 GLY A N 1
ATOM 1329 C CA . GLY A 1 169 ? 32.207 -5.014 -12.122 1.00 38.25 169 GLY A CA 1
ATOM 1330 C C . GLY A 1 169 ? 32.520 -6.244 -12.974 1.00 38.25 169 GLY A C 1
ATOM 1331 O O . GLY A 1 169 ? 32.471 -7.369 -12.491 1.00 38.25 169 GLY A O 1
ATOM 1332 N N . ASP A 1 170 ? 32.817 -6.029 -14.254 1.00 41.94 170 ASP A N 1
ATOM 1333 C CA . ASP A 1 170 ? 33.293 -7.066 -15.171 1.00 41.94 170 ASP A CA 1
ATOM 1334 C C . ASP A 1 170 ? 34.714 -7.486 -14.756 1.00 41.94 170 ASP A C 1
ATOM 1336 O O . ASP A 1 170 ? 35.640 -6.672 -14.792 1.00 41.94 170 ASP A O 1
ATOM 1340 N N . VAL A 1 171 ? 34.894 -8.736 -14.323 1.00 36.25 171 VAL A N 1
ATOM 1341 C CA . VAL A 1 171 ? 36.222 -9.333 -14.140 1.00 36.25 171 VAL A CA 1
ATOM 1342 C C . VAL A 1 171 ? 36.344 -10.492 -15.112 1.00 36.25 171 VAL A C 1
ATOM 1344 O O . VAL A 1 171 ? 36.000 -11.639 -14.826 1.00 36.25 171 VAL A O 1
ATOM 1347 N N . THR A 1 172 ? 36.903 -10.179 -16.278 1.00 36.78 172 THR A N 1
ATOM 1348 C CA . THR A 1 172 ? 37.609 -11.155 -17.100 1.00 36.78 172 THR A CA 1
ATOM 1349 C C . THR A 1 172 ? 38.581 -11.936 -16.217 1.00 36.78 172 THR A C 1
ATOM 1351 O O . THR A 1 172 ? 39.466 -11.350 -15.591 1.00 36.78 172 THR A O 1
ATOM 1354 N N . LEU A 1 173 ? 38.408 -13.257 -16.186 1.00 38.91 173 LEU A N 1
ATOM 1355 C CA . LEU A 1 173 ? 39.304 -14.228 -15.565 1.00 38.91 173 LEU A CA 1
ATOM 1356 C C . LEU A 1 173 ? 40.757 -13.988 -16.005 1.00 38.91 173 LEU A C 1
ATOM 1358 O O . LEU A 1 173 ? 41.182 -14.440 -17.067 1.00 38.91 173 LEU A O 1
ATOM 1362 N N . ALA A 1 174 ? 41.534 -13.316 -15.159 1.00 30.53 174 ALA A N 1
ATOM 1363 C CA . ALA A 1 174 ? 42.983 -13.403 -15.169 1.00 30.53 174 ALA A CA 1
ATOM 1364 C C . ALA A 1 174 ? 43.388 -14.366 -14.052 1.00 30.53 174 ALA A C 1
ATOM 1366 O O . ALA A 1 174 ? 43.315 -14.062 -12.863 1.00 30.53 174 ALA A O 1
ATOM 1367 N N . ALA A 1 175 ? 43.773 -15.568 -14.464 1.00 41.22 175 ALA A N 1
ATOM 1368 C CA . ALA A 1 175 ? 44.403 -16.549 -13.607 1.00 41.22 175 ALA A CA 1
ATOM 1369 C C . ALA A 1 175 ? 45.708 -15.988 -13.030 1.00 41.22 175 ALA A C 1
ATOM 1371 O O . ALA A 1 175 ? 46.625 -15.726 -13.795 1.00 41.22 175 ALA A O 1
ATOM 1372 N N . THR A 1 176 ? 45.822 -15.908 -11.706 1.00 31.61 176 THR A N 1
ATOM 1373 C CA . THR A 1 176 ? 47.070 -16.171 -10.970 1.00 31.61 176 THR A CA 1
ATOM 1374 C C . THR A 1 176 ? 46.733 -16.441 -9.510 1.00 31.61 176 THR A C 1
ATOM 1376 O O . THR A 1 176 ? 46.064 -15.642 -8.863 1.00 31.61 176 THR A O 1
ATOM 1379 N N . GLY A 1 177 ? 47.174 -17.597 -9.018 1.00 31.33 177 GLY A N 1
ATOM 1380 C CA . GLY A 1 177 ? 46.965 -18.034 -7.645 1.00 31.33 177 GLY A CA 1
ATOM 1381 C C . GLY A 1 177 ? 47.703 -17.198 -6.599 1.00 31.33 177 GLY A C 1
ATOM 1382 O O . GLY A 1 177 ? 48.648 -16.471 -6.894 1.00 31.33 177 GLY A O 1
ATOM 1383 N N . GLY A 1 178 ? 47.279 -17.381 -5.353 1.00 27.92 178 GLY A N 1
ATOM 1384 C CA . GLY A 1 178 ? 47.932 -16.843 -4.168 1.00 27.92 178 GLY A CA 1
ATOM 1385 C C . GLY A 1 178 ? 47.140 -17.213 -2.921 1.00 27.92 178 GLY A C 1
ATOM 1386 O O . GLY A 1 178 ? 46.131 -16.596 -2.613 1.00 27.92 178 GLY A O 1
ATOM 1387 N N . THR A 1 179 ? 47.575 -18.270 -2.243 1.00 38.06 179 THR A N 1
ATOM 1388 C CA . THR A 1 179 ? 47.214 -18.612 -0.859 1.00 38.06 179 THR A CA 1
ATOM 1389 C C . THR A 1 179 ? 47.581 -17.490 0.119 1.00 38.06 179 THR A C 1
ATOM 1391 O O . THR A 1 179 ? 48.616 -16.867 -0.103 1.00 38.06 179 THR A O 1
ATOM 1394 N N . GLN A 1 180 ? 46.830 -17.397 1.233 1.00 32.03 180 GLN A N 1
ATOM 1395 C CA . GLN A 1 180 ? 46.979 -16.570 2.464 1.00 32.03 180 GLN A CA 1
ATOM 1396 C C . GLN A 1 180 ? 45.841 -15.539 2.573 1.00 32.03 180 GLN A C 1
ATOM 1398 O O . GLN A 1 180 ? 45.526 -14.884 1.595 1.00 32.03 180 GLN A O 1
ATOM 1403 N N . GLU A 1 181 ? 45.130 -15.334 3.679 1.00 31.62 181 GLU A N 1
ATOM 1404 C CA . GLU A 1 181 ? 45.179 -15.820 5.059 1.00 31.62 181 GLU A CA 1
ATOM 1405 C C . GLU A 1 181 ? 43.764 -15.624 5.641 1.00 31.62 181 GLU A C 1
ATOM 1407 O O . GLU A 1 181 ? 43.055 -14.686 5.279 1.00 31.62 181 GLU A O 1
ATOM 1412 N N . VAL A 1 182 ? 43.326 -16.529 6.517 1.00 45.31 182 VAL A N 1
ATOM 1413 C CA . VAL A 1 182 ? 42.046 -16.411 7.226 1.00 45.31 182 VAL A CA 1
ATOM 1414 C C . VAL A 1 182 ? 42.275 -15.521 8.445 1.00 45.31 182 VAL A C 1
ATOM 1416 O O . VAL A 1 182 ? 42.771 -16.004 9.463 1.00 45.31 182 VAL A O 1
ATOM 1419 N N . GLU A 1 183 ? 41.914 -14.240 8.365 1.00 35.66 183 GLU A N 1
ATOM 1420 C CA . GLU A 1 183 ? 41.823 -13.384 9.550 1.00 35.66 183 GLU A CA 1
ATOM 1421 C C . GLU A 1 183 ? 40.397 -13.324 10.107 1.00 35.66 183 GLU A C 1
ATOM 1423 O O . GLU A 1 183 ? 39.390 -13.301 9.401 1.00 35.66 183 GLU A O 1
ATOM 1428 N N . LYS A 1 184 ? 40.364 -13.393 11.437 1.00 37.62 184 LYS A N 1
ATOM 1429 C CA . LYS A 1 184 ? 39.224 -13.632 12.314 1.00 37.62 184 LYS A CA 1
ATOM 1430 C C . LYS A 1 184 ? 38.115 -12.590 12.175 1.00 37.62 184 LYS A C 1
ATOM 1432 O O . LYS A 1 184 ? 38.350 -11.388 12.150 1.00 37.62 184 LYS A O 1
ATOM 1437 N N . ILE A 1 185 ? 36.891 -13.104 12.246 1.00 34.31 185 ILE A N 1
ATOM 1438 C CA . ILE A 1 185 ? 35.644 -12.371 12.454 1.00 34.31 185 ILE A CA 1
ATOM 1439 C C . ILE A 1 185 ? 35.755 -11.563 13.758 1.00 34.31 185 ILE A C 1
ATOM 1441 O O . ILE A 1 185 ? 35.925 -12.135 14.837 1.00 34.31 185 ILE A O 1
ATOM 1445 N N . GLY A 1 186 ? 35.681 -10.236 13.641 1.00 33.41 186 GLY A N 1
ATOM 1446 C CA . GLY A 1 186 ? 35.566 -9.310 14.764 1.00 33.41 186 GLY A CA 1
ATOM 1447 C C . GLY A 1 186 ? 34.225 -9.474 15.480 1.00 33.41 186 GLY A C 1
ATOM 1448 O O . GLY A 1 186 ? 33.174 -9.571 14.850 1.00 33.41 186 GLY A O 1
ATOM 1449 N N . ALA A 1 187 ? 34.319 -9.555 16.802 1.00 37.75 187 ALA A N 1
ATOM 1450 C CA . ALA A 1 187 ? 33.284 -9.914 17.755 1.00 37.75 187 ALA A CA 1
ATOM 1451 C C . ALA A 1 187 ? 32.195 -8.842 17.951 1.00 37.75 187 ALA A C 1
ATOM 1453 O O . ALA A 1 187 ? 32.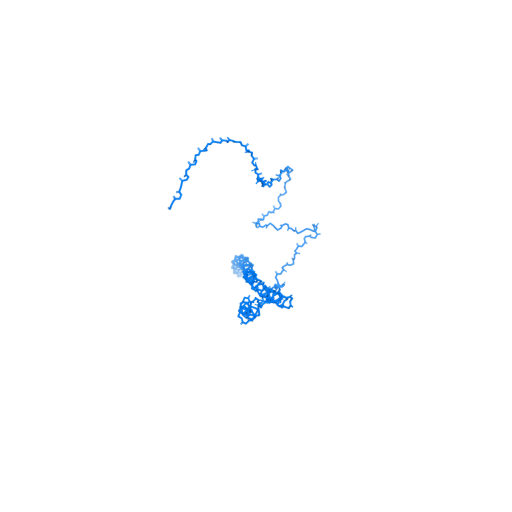409 -7.651 17.725 1.00 37.75 187 ALA A O 1
ATOM 1454 N N . LEU A 1 188 ? 31.034 -9.309 18.423 1.00 40.31 188 LEU A N 1
ATOM 1455 C CA . LEU A 1 188 ? 29.949 -8.510 18.998 1.00 40.31 188 LEU A CA 1
ATOM 1456 C C . LEU A 1 188 ? 30.463 -7.647 20.168 1.00 40.31 188 LEU A C 1
ATOM 1458 O O . LEU A 1 188 ? 31.248 -8.155 20.966 1.00 40.31 188 LEU A O 1
ATOM 1462 N N . PRO A 1 189 ? 30.008 -6.390 20.326 1.00 43.59 189 PRO A N 1
ATOM 1463 C CA . PRO A 1 189 ? 30.231 -5.648 21.560 1.00 43.59 189 PRO A CA 1
ATOM 1464 C C . PRO A 1 189 ? 29.310 -6.166 22.676 1.00 43.59 189 PRO A C 1
ATOM 1466 O O . PRO A 1 189 ? 28.086 -6.207 22.520 1.00 43.59 189 PRO A O 1
ATOM 1469 N N . ASP A 1 190 ? 29.930 -6.553 23.789 1.00 38.25 190 ASP A N 1
ATOM 1470 C CA . ASP A 1 190 ? 29.290 -6.992 25.026 1.00 38.25 190 ASP A CA 1
ATOM 1471 C C . ASP A 1 190 ? 28.424 -5.880 25.636 1.00 38.25 190 ASP A C 1
ATOM 1473 O O . ASP A 1 190 ? 28.862 -4.747 25.846 1.00 38.25 190 ASP A O 1
ATOM 1477 N N . VAL A 1 191 ? 27.170 -6.223 25.933 1.00 42.91 191 VAL A N 1
ATOM 1478 C CA . VAL A 1 191 ? 26.270 -5.423 26.765 1.00 42.91 191 VAL A CA 1
ATOM 1479 C C . VAL A 1 191 ? 26.561 -5.801 28.212 1.00 42.91 191 VAL A C 1
ATOM 1481 O O . VAL A 1 191 ? 26.086 -6.829 28.693 1.00 42.91 191 VAL A O 1
ATOM 1484 N N . GLU A 1 192 ? 27.355 -4.990 28.908 1.00 41.03 192 GLU A N 1
ATOM 1485 C CA . GLU A 1 192 ? 27.502 -5.125 30.355 1.00 41.03 192 GLU A CA 1
ATOM 1486 C C . GLU A 1 192 ? 26.215 -4.674 31.057 1.00 41.03 192 GLU A C 1
ATOM 1488 O O . GLU A 1 192 ? 25.745 -3.541 30.937 1.00 41.03 192 GLU A O 1
ATOM 1493 N N . SER A 1 193 ? 25.626 -5.627 31.772 1.00 42.81 193 SER A N 1
ATOM 1494 C CA . SER A 1 193 ? 24.496 -5.478 32.674 1.00 42.81 193 SER A CA 1
ATOM 1495 C C . SER A 1 193 ? 24.968 -4.970 34.040 1.00 42.81 193 SER A C 1
ATOM 1497 O O . SER A 1 193 ? 25.622 -5.717 34.769 1.00 42.81 193 SER A O 1
ATOM 1499 N N . GLU A 1 194 ? 24.578 -3.762 34.444 1.00 37.53 194 GLU A N 1
ATOM 1500 C CA . GLU A 1 194 ? 24.647 -3.362 35.855 1.00 37.53 194 GLU A CA 1
ATOM 1501 C C . GLU A 1 194 ? 23.295 -3.611 36.539 1.00 37.53 194 GLU A C 1
ATOM 1503 O O . GLU A 1 194 ? 22.311 -2.904 36.325 1.00 37.53 194 GLU A O 1
ATOM 1508 N N . GLY A 1 195 ? 23.256 -4.675 37.345 1.00 39.28 195 GLY A N 1
ATOM 1509 C CA . GLY A 1 195 ? 22.232 -4.923 38.360 1.00 39.28 195 GLY A CA 1
ATOM 1510 C C . GLY A 1 195 ? 22.543 -4.208 39.690 1.00 39.28 195 GLY A C 1
ATOM 1511 O O . GLY A 1 195 ? 23.611 -3.615 39.844 1.00 39.28 195 GLY A O 1
ATOM 1512 N N . PRO A 1 196 ? 21.611 -4.245 40.659 1.00 42.03 196 PRO A N 1
ATOM 1513 C CA . PRO A 1 196 ? 21.513 -3.275 41.748 1.00 42.03 196 PRO A CA 1
ATOM 1514 C C . PRO A 1 196 ? 22.486 -3.563 42.900 1.00 42.03 196 PRO A C 1
ATOM 1516 O O . PRO A 1 196 ? 22.758 -4.718 43.222 1.00 42.03 196 PRO A O 1
ATOM 1519 N N . LYS A 1 197 ? 22.960 -2.506 43.574 1.00 41.94 197 LYS A N 1
ATOM 1520 C CA . LYS A 1 197 ? 23.689 -2.607 44.849 1.00 41.94 197 LYS A CA 1
ATOM 1521 C C . LYS A 1 197 ? 22.757 -2.256 46.009 1.00 41.94 197 LYS A C 1
ATOM 1523 O O . LYS A 1 197 ? 22.301 -1.119 46.115 1.00 41.94 197 LYS A O 1
ATOM 1528 N N . GLU A 1 198 ? 22.476 -3.249 46.847 1.00 36.34 198 GLU A N 1
ATOM 1529 C CA . GLU A 1 198 ? 21.821 -3.090 48.147 1.00 36.34 198 GLU A CA 1
ATOM 1530 C C . GLU A 1 198 ? 22.783 -2.546 49.222 1.00 36.34 198 GLU A C 1
ATOM 1532 O O . GLU A 1 198 ? 24.003 -2.542 49.065 1.00 36.34 198 GLU A O 1
ATOM 1537 N N . MET A 1 199 ? 22.153 -2.044 50.285 1.00 43.47 199 MET A N 1
ATOM 1538 C CA . MET A 1 199 ? 22.635 -1.253 51.422 1.00 43.47 199 MET A CA 1
ATOM 1539 C C . MET A 1 199 ? 23.700 -1.912 52.311 1.00 43.47 199 MET A C 1
ATOM 1541 O O . MET A 1 199 ? 23.611 -3.100 52.591 1.00 43.47 199 MET A O 1
ATOM 1545 N N . GLU A 1 200 ? 24.535 -1.078 52.945 1.00 37.47 200 GLU A N 1
ATOM 1546 C CA . GLU A 1 200 ? 24.963 -1.285 54.337 1.00 37.47 200 GLU A CA 1
ATOM 1547 C C . GLU A 1 200 ? 24.913 0.028 55.139 1.00 37.47 200 GLU A C 1
ATOM 1549 O O . GLU A 1 200 ? 24.977 1.133 54.599 1.00 37.47 200 GLU A O 1
ATOM 1554 N N . VAL A 1 201 ? 24.700 -0.148 56.441 1.00 45.41 201 VAL A N 1
ATOM 1555 C CA . VAL A 1 201 ? 24.142 0.763 57.444 1.00 45.41 201 VAL A CA 1
ATOM 1556 C C . VAL A 1 201 ? 25.203 1.033 58.511 1.00 45.41 201 VAL A C 1
ATOM 1558 O O . VAL A 1 201 ? 25.845 0.083 58.926 1.00 45.41 201 VAL A O 1
ATOM 1561 N N . GLU A 1 202 ? 25.328 2.275 58.994 1.00 38.91 202 GLU A N 1
ATOM 1562 C CA . GLU A 1 202 ? 25.809 2.702 60.336 1.00 38.91 202 GLU A CA 1
ATOM 1563 C C . GLU A 1 202 ? 25.964 4.239 60.286 1.00 38.91 202 GLU A C 1
ATOM 1565 O O . GLU A 1 202 ? 26.463 4.766 59.301 1.00 38.91 202 GLU A O 1
ATOM 1570 N N . GLY A 1 203 ? 25.578 5.105 61.221 1.00 34.97 203 GLY A N 1
ATOM 1571 C CA . GLY A 1 203 ? 25.030 5.060 62.573 1.00 34.97 203 GLY A CA 1
ATOM 1572 C C . GLY A 1 203 ? 25.190 6.498 63.128 1.00 34.97 203 GLY A C 1
ATOM 1573 O O . GLY A 1 203 ? 26.240 7.101 62.960 1.00 34.97 203 GLY A O 1
ATOM 1574 N N . VAL A 1 204 ? 24.122 7.157 63.599 1.00 37.28 204 VAL A N 1
ATOM 1575 C CA . VAL A 1 204 ? 23.876 7.518 65.019 1.00 37.28 204 VAL A CA 1
ATOM 1576 C C . VAL A 1 204 ? 23.910 9.045 65.307 1.00 37.28 204 VAL A C 1
ATOM 1578 O O . VAL A 1 204 ? 24.939 9.696 65.201 1.00 37.28 204 VAL A O 1
ATOM 1581 N N . GLN A 1 205 ? 22.736 9.541 65.745 1.00 38.25 205 GLN A N 1
ATOM 1582 C CA . GLN A 1 205 ? 22.402 10.631 66.700 1.00 38.25 205 GLN A CA 1
ATOM 1583 C C . GLN A 1 205 ? 22.864 12.090 66.489 1.00 38.25 205 GLN A C 1
ATOM 1585 O O . GLN A 1 205 ? 24.044 12.406 66.548 1.00 38.25 205 GLN A O 1
ATOM 1590 N N . GLN A 1 206 ? 21.902 13.028 66.481 1.00 40.22 206 GLN A N 1
ATOM 1591 C CA . GLN A 1 206 ? 21.333 13.741 67.656 1.00 40.22 206 GLN A CA 1
ATOM 1592 C C . GLN A 1 206 ? 20.095 14.548 67.183 1.00 40.22 206 GLN A C 1
ATOM 1594 O O . GLN A 1 206 ? 20.163 15.232 66.171 1.00 40.22 206 GLN A O 1
ATOM 1599 N N . VAL A 1 207 ? 18.877 14.266 67.665 1.00 40.91 207 VAL A N 1
ATOM 1600 C CA . VAL A 1 207 ? 18.172 14.890 68.812 1.00 40.91 207 VAL A CA 1
ATOM 1601 C C . VAL A 1 207 ? 18.083 16.421 68.742 1.00 40.91 207 VAL A C 1
ATOM 1603 O O . VAL A 1 207 ? 19.061 17.100 69.026 1.00 40.91 207 VAL A O 1
ATOM 1606 N N . ALA A 1 208 ? 16.876 16.941 68.486 1.00 43.31 208 ALA A N 1
ATOM 1607 C CA . ALA A 1 208 ? 16.237 17.963 69.325 1.00 43.31 208 ALA A CA 1
ATOM 1608 C C . ALA A 1 208 ? 14.771 18.175 68.904 1.00 43.31 208 ALA A C 1
ATOM 1610 O O . ALA A 1 208 ? 14.475 18.726 67.846 1.00 43.31 208 ALA A O 1
ATOM 1611 N N . GLU A 1 209 ? 13.874 17.728 69.782 1.00 47.19 209 GLU A N 1
ATOM 1612 C CA . GLU A 1 209 ? 12.498 18.197 69.937 1.00 47.19 209 GLU A CA 1
ATOM 1613 C C . GLU A 1 209 ? 12.386 19.727 69.910 1.00 47.19 209 GLU A C 1
ATOM 1615 O O . GLU A 1 209 ? 13.220 20.428 70.489 1.00 47.19 209 GLU A O 1
ATOM 1620 N N . LYS A 1 210 ? 11.274 20.216 69.353 1.00 47.06 210 LYS A N 1
ATOM 1621 C CA . LYS A 1 210 ? 10.344 21.110 70.061 1.00 47.06 210 LYS A CA 1
ATOM 1622 C C . LYS A 1 210 ? 9.027 21.224 69.287 1.00 47.06 210 LYS A C 1
ATOM 1624 O O . LYS A 1 210 ? 8.933 21.922 68.284 1.00 47.06 210 LYS A O 1
ATOM 1629 N N . ASP A 1 211 ? 8.034 20.473 69.754 1.00 48.31 211 ASP A N 1
ATOM 1630 C CA . ASP A 1 211 ? 6.754 20.994 70.246 1.00 48.31 211 ASP A CA 1
ATOM 1631 C C . ASP A 1 211 ? 6.476 22.488 69.985 1.00 48.31 211 ASP A C 1
ATOM 1633 O O . ASP A 1 211 ? 7.221 23.346 70.455 1.00 48.31 211 ASP A O 1
ATOM 1637 N N . GLN A 1 212 ? 5.349 22.829 69.349 1.00 43.66 212 GLN A N 1
ATOM 1638 C CA . GLN A 1 212 ? 4.068 23.020 70.051 1.00 43.66 212 GLN A CA 1
ATOM 1639 C C . GLN A 1 212 ? 2.976 23.568 69.112 1.00 43.66 212 GLN A C 1
ATOM 1641 O O . GLN A 1 212 ? 3.166 24.521 68.361 1.00 43.66 212 GLN A O 1
ATOM 1646 N N . THR A 1 213 ? 1.807 22.946 69.236 1.00 48.59 213 THR A N 1
ATOM 1647 C CA . THR A 1 213 ? 0.452 23.470 69.016 1.00 48.59 213 THR A CA 1
ATOM 1648 C C . THR A 1 213 ? 0.272 24.955 69.344 1.00 48.59 213 THR A C 1
ATOM 1650 O O . THR A 1 213 ? 0.650 25.378 70.435 1.00 48.59 213 THR A O 1
ATOM 1653 N N . THR A 1 214 ? -0.439 25.696 68.490 1.00 53.50 214 THR A N 1
ATOM 1654 C CA . THR A 1 214 ? -1.787 26.264 68.742 1.00 53.50 214 THR A CA 1
ATOM 1655 C C . THR A 1 214 ? -2.377 26.722 67.412 1.00 53.50 214 THR A C 1
ATOM 1657 O O . THR A 1 214 ? -1.618 27.321 66.620 1.00 53.50 214 THR A O 1
#

pLDDT: mean 77.27, std 23.96, range [27.92, 98.12]

Sequence (214 aa):
MGILKRQKADLTMERQLSEGRVKELLSEVRELMIKNDELEADKAVAERRGARAGKKDMWDAFNSILLKVKDKFERKKEMASAKIAVQEIQANVDLLEDIIVRTVVDLAKERANLESNEMPEALKELNVKAVSDFSIGKLDLPQLSEVSVKPLQVDSDLMTQPAVDQFEGDVTLAATGGTQEVEKIGALPDVESEGPKEMEVEGVQQVAEKDQTT

Foldseek 3Di:
DPPVVVVVVVVVVVVVVVVVVVVVVVVVVVVVVVVVVVVVVVVVVVVVVVVVVVVVVLVVLVVVLVVVVVVLVVLVVVLVVLVVQLVVLVVVLVVVVVCVVPHPDPPVVVSCCSVPPVNVVSVVSSVVSDGDDDPPVPGPRDDDDPPPDPPQPDPPPPNDRDPPDPDDDDDDDDDDDDDDDDDDDDDDDDDDDDDDDDDDDDDDDDDDDDDDDD